Protein 7DNU (pdb70)

Radius of gyration: 20.1 Å; Cα contacts (8 Å, |Δi|>4): 391; chains: 1; bounding box: 50×56×36 Å

Nearest PDB structures (foldseek):
  7dnu-assembly1_A  TM=1.004E+00  e=5.874E-51  African swine fever virus BA71V
  4ijx-assembly3_B-2  TM=7.868E-01  e=1.746E-06  Homo sapiens
  3u53-assembly4_D  TM=7.803E-01  e=3.757E-06  Homo sapiens
  1kt9-assembly1_A  TM=7.709E-01  e=3.757E-06  Caenorhabditis elegans
  4ijx-assembly3_A  TM=7.025E-01  e=2.345E-06  Homo sapiens

B-factor: mean 48.25, std 22.53, range [18.36, 173.63]

Secondary structure (DSSP, 8-state):
----EEEEEEEEEEEEEETTTTEEEEEEEEESS-HHHHHHHTT-S-TTS-HHHHHHHHHTS-HHHHHHHHTT-HHHHHHHHHTT-S-HHHHHHHHHHHIIIIITTTTTHHHHHHHHH--S---PPEE--EEPPPTT--HHHHHHHHHHHHH---GGGEEE-TT--EEEEEE-SSEEEEEEEEEEEE-S--S-GGGG--TT-HHHHSSEEEEEEEEHHHHHHHHTTSSS--HHHHHHHHHHHHHHHT-

Organism: African swine fever virus (strain Badajoz 1971 Vero-adapted) (NCBI:txid10498)

InterPro domains:
  IPR000086 NUDIX hydrolase domain [PF00293] (107-220)
  IPR000086 NUDIX hydrolase domain [PS51462] (97-239)
  IPR015797 NUDIX hydrolase-like domain superfamily [SSF55811] (108-221)
  IPR020084 NUDIX hydrolase, conserved site [PS00893] (132-153)
  IPR051325 Nudix hydrolase domain-containing protein [PTHR21340] (111-226)

Sequence (247 aa):
DTAMQLKTSIGLITCRMNTQNNQIETILVQKRYSLAFSEFIHCHYSINANQGHLIKMFNNMTINERLLVKTLDFDRMWYHIWIETPVYELYHKKYQKFRKNWLLPDNGKKLISLINQAKGSGTLLWEIPKGKPKEDESDLTCAIREFEEETGITREYYQILPEFKKSMSYFDGKTEYKHIYFLAMLCKSLEEPNMNLSLQYENRIAEISKISWQNMEAVRFISKRQSFNLEPMIGPAFNFIKNYLRY

Foldseek 3Di:
DAAQAEAEKEAEWEWEQDVVVRFIWTKKFWWQWFPLLVCVLLVVDDLPDDLVVNLVSLLAGAPVLLVQVLVVPSVSSVCSQCVPDPPVVSNVVSVVCSCVSACVVPHHPVVNVSSVPRDHYHGTAIGGFIGGDDPPGDSVRRNQVRCCLAQVDHPVFWAWPAVDKDWDWDDPPHYIYIYIYTYIYTDHDDQASQVSDDVVRCSRNSTGDGIDIGGVVRLVVRLVRHPDRCCVPVVVRVVVVVVVVVD

Structure (mmCIF, N/CA/C/O backbone):
data_7DNU
#
_entry.id   7DNU
#
_cell.length_a   48.432
_cell.length_b   48.432
_cell.length_c   220.077
_cell.angle_alpha   90.000
_cell.angle_beta   90.000
_cell.angle_gamma   90.000
#
_symmetry.space_group_name_H-M   'P 41 2 2'
#
loop_
_entity.id
_entity.type
_entity.pdbx_description
1 polymer 'mRNA-decapping protein g5R'
2 non-polymer 'INOSITOL HEXAKISPHOSPHATE'
3 water water
#
loop_
_atom_site.group_PDB
_atom_site.id
_atom_site.type_symbol
_atom_site.label_atom_id
_atom_site.label_alt_id
_atom_site.label_comp_id
_atom_site.label_asym_id
_atom_site.label_entity_id
_atom_site.label_seq_id
_atom_site.pdbx_PDB_ins_code
_atom_site.Cartn_x
_atom_site.Cartn_y
_atom_site.Cartn_z
_atom_site.occupancy
_atom_site.B_iso_or_equiv
_atom_site.auth_seq_id
_atom_site.auth_comp_id
_atom_site.auth_asym_id
_atom_site.auth_atom_id
_atom_site.pdbx_PDB_model_num
ATOM 1 N N . ASP A 1 2 ? 12.518 4.277 77.852 1.00 107.77 2 ASP A N 1
ATOM 2 C CA . ASP A 1 2 ? 12.000 5.477 77.202 1.00 108.71 2 ASP A CA 1
ATOM 3 C C . ASP A 1 2 ? 13.048 6.206 76.374 1.00 107.58 2 ASP A C 1
ATOM 4 O O . ASP A 1 2 ? 14.142 5.697 76.107 1.00 104.65 2 ASP A O 1
ATOM 9 N N . THR A 1 3 ? 12.676 7.423 75.984 1.00 109.94 3 THR A N 1
ATOM 10 C CA . THR A 1 3 ? 13.582 8.383 75.378 1.00 110.66 3 THR A CA 1
ATOM 11 C C . THR A 1 3 ? 14.582 8.889 76.411 1.00 102.50 3 THR A C 1
ATOM 12 O O . THR A 1 3 ? 14.238 9.717 77.263 1.00 112.55 3 THR A O 1
ATOM 16 N N . ALA A 1 4 ? 15.812 8.388 76.374 1.00 78.60 4 ALA A N 1
ATOM 17 C CA . ALA A 1 4 ? 16.866 8.982 77.185 1.00 65.70 4 ALA A CA 1
ATOM 18 C C . ALA A 1 4 ? 17.319 10.273 76.512 1.00 58.53 4 ALA A C 1
ATOM 19 O O . ALA A 1 4 ? 17.735 10.258 75.347 1.00 62.86 4 ALA A O 1
ATOM 21 N N . MET A 1 5 ? 17.203 11.390 77.224 1.00 43.94 5 MET A N 1
ATOM 22 C CA . MET A 1 5 ? 17.625 12.679 76.699 1.00 47.50 5 MET A CA 1
ATOM 23 C C . MET A 1 5 ? 19.031 13.034 77.134 1.00 44.72 5 MET A C 1
ATOM 24 O O . MET A 1 5 ? 19.493 14.146 76.861 1.00 40.88 5 MET A O 1
ATOM 29 N N . GLN A 1 6 ? 19.730 12.105 77.777 1.00 47.83 6 GLN A N 1
ATOM 30 C CA . GLN A 1 6 ? 20.958 12.457 78.466 1.00 45.59 6 GLN A CA 1
ATOM 31 C C . GLN A 1 6 ? 21.628 11.182 78.951 1.00 45.46 6 GLN A C 1
ATOM 32 O O . GLN A 1 6 ? 20.949 10.263 79.416 1.00 48.61 6 GLN A O 1
ATOM 38 N N . LEU A 1 7 ? 22.951 11.129 78.835 1.00 41.68 7 LEU A N 1
ATOM 39 C CA . LEU A 1 7 ? 23.738 10.033 79.381 1.00 43.38 7 LEU A CA 1
ATOM 40 C C . LEU A 1 7 ? 24.788 10.606 80.322 1.00 46.82 7 LEU A C 1
ATOM 41 O O . LEU A 1 7 ? 25.517 11.530 79.951 1.00 47.20 7 LEU A O 1
ATOM 46 N N . LYS A 1 8 ? 24.860 10.069 81.541 1.00 37.90 8 LYS A N 1
ATOM 47 C CA . LYS A 1 8 ? 25.836 10.511 82.531 1.00 37.65 8 LYS A CA 1
ATOM 48 C C . LYS A 1 8 ? 26.689 9.314 82.960 1.00 37.86 8 LYS A C 1
ATOM 49 O O . LYS A 1 8 ? 26.158 8.319 83.465 1.00 35.36 8 LYS A O 1
ATOM 55 N N . THR A 1 9 ? 28.007 9.408 82.753 1.00 35.32 9 THR A N 1
ATOM 56 C CA . THR A 1 9 ? 28.934 8.308 83.013 1.00 40.98 9 THR A CA 1
ATOM 57 C C . THR A 1 9 ? 29.880 8.654 84.157 1.00 41.96 9 THR A C 1
ATOM 58 O O . THR A 1 9 ? 30.585 9.667 84.101 1.00 43.16 9 THR A O 1
ATOM 62 N N . SER A 1 10 ? 29.930 7.784 85.167 1.00 37.65 10 SER A N 1
ATOM 63 C CA . SER A 1 10 ? 30.875 7.895 86.272 1.00 30.61 10 SER A CA 1
ATOM 64 C C . SER A 1 10 ? 31.752 6.654 86.326 1.00 29.98 10 SER A C 1
ATOM 65 O O . SER A 1 10 ? 31.275 5.534 86.110 1.00 29.93 10 SER A O 1
ATOM 68 N N . ILE A 1 11 ? 33.027 6.845 86.662 1.00 28.21 11 ILE A N 1
ATOM 69 C CA . ILE A 1 11 ? 33.970 5.738 86.789 1.00 30.32 11 ILE A CA 1
ATOM 70 C C . ILE A 1 11 ? 34.508 5.711 88.218 1.00 32.07 11 ILE A C 1
ATOM 71 O O . ILE A 1 11 ? 34.854 6.761 88.782 1.00 32.91 11 ILE A O 1
ATOM 76 N N . GLY A 1 12 ? 34.532 4.523 88.830 1.00 28.90 12 GLY A N 1
ATOM 77 C CA . GLY A 1 12 ? 34.935 4.372 90.208 1.00 26.70 12 GLY A CA 1
ATOM 78 C C . GLY A 1 12 ? 35.908 3.216 90.428 1.00 32.49 12 GLY A C 1
ATOM 79 O O . GLY A 1 12 ? 36.237 2.475 89.502 1.00 30.81 12 GLY A O 1
ATOM 80 N N . LEU A 1 13 ? 36.341 3.087 91.684 1.00 29.28 13 LEU A N 1
ATOM 81 C CA . LEU A 1 13 ? 37.311 2.063 92.056 1.00 32.85 13 LEU A CA 1
ATOM 82 C C . LEU A 1 13 ? 36.815 1.315 93.288 1.00 29.26 13 LEU A C 1
ATOM 83 O O . LEU A 1 13 ? 36.495 1.926 94.313 1.00 30.57 13 LEU A O 1
ATOM 88 N N . ILE A 1 14 ? 36.717 -0.002 93.177 1.00 27.12 14 ILE A N 1
ATOM 89 C CA . ILE A 1 14 ? 36.417 -0.859 94.314 1.00 29.71 14 ILE A CA 1
ATOM 90 C C . ILE A 1 14 ? 37.754 -1.344 94.853 1.00 33.96 14 ILE A C 1
ATOM 91 O O . ILE A 1 14 ? 38.424 -2.160 94.216 1.00 34.81 14 ILE A O 1
ATOM 96 N N . THR A 1 15 ? 38.165 -0.826 96.011 1.00 32.82 15 THR A N 1
ATOM 97 C CA . THR A 1 15 ? 39.433 -1.201 96.629 1.00 31.32 15 THR A CA 1
ATOM 98 C C . THR A 1 15 ? 39.181 -2.152 97.783 1.00 31.50 15 THR A C 1
ATOM 99 O O . THR A 1 15 ? 38.383 -1.854 98.675 1.00 33.76 15 THR A O 1
ATOM 103 N N . CYS A 1 16 ? 39.855 -3.290 97.754 1.00 23.40 16 CYS A N 1
ATOM 104 C CA . CYS A 1 16 ? 39.559 -4.391 98.643 1.00 25.94 16 CYS A CA 1
ATOM 105 C C . CYS A 1 16 ? 40.800 -4.732 99.437 1.00 38.51 16 CYS A C 1
ATOM 106 O O . CYS A 1 16 ? 41.924 -4.466 99.004 1.00 44.31 16 CYS A O 1
ATOM 109 N N . ARG A 1 17 ? 40.563 -5.388 100.550 1.00 37.97 17 ARG A N 1
ATOM 110 C CA . ARG A 1 17 ? 41.664 -5.835 101.409 1.00 41.39 17 ARG A CA 1
ATOM 111 C C . ARG A 1 17 ? 41.278 -7.151 102.058 1.00 45.32 17 ARG A C 1
ATOM 112 O O . ARG A 1 17 ? 40.117 -7.480 102.128 1.00 38.87 17 ARG A O 1
ATOM 120 N N . MET A 1 18 ? 42.300 -7.926 102.324 1.00 44.73 18 MET A N 1
ATOM 121 C CA . MET A 1 18 ? 42.185 -9.073 103.201 1.00 51.07 18 MET A CA 1
ATOM 122 C C . MET A 1 18 ? 42.524 -8.585 104.613 1.00 54.52 18 MET A C 1
ATOM 123 O O . MET A 1 18 ? 43.658 -8.168 104.882 1.00 51.03 18 MET A O 1
ATOM 128 N N . ASN A 1 19 ? 41.526 -8.548 105.493 1.00 52.92 19 ASN A N 1
ATOM 129 C CA . ASN A 1 19 ? 41.775 -8.249 106.900 1.00 57.75 19 ASN A CA 1
ATOM 130 C C . ASN A 1 19 ? 42.415 -9.480 107.533 1.00 60.14 19 ASN A C 1
ATOM 131 O O . ASN A 1 19 ? 41.798 -10.549 107.592 1.00 54.93 19 ASN A O 1
ATOM 136 N N . THR A 1 20 ? 43.659 -9.336 107.995 1.00 66.21 20 THR A N 1
ATOM 137 C CA . THR A 1 20 ? 44.398 -10.497 108.480 1.00 72.22 20 THR A CA 1
ATOM 138 C C . THR A 1 20 ? 43.879 -11.025 109.811 1.00 78.25 20 THR A C 1
ATOM 139 O O . THR A 1 20 ? 44.144 -12.186 110.138 1.00 82.56 20 THR A O 1
ATOM 143 N N . GLN A 1 21 ? 43.140 -10.229 110.584 1.00 83.46 21 GLN A N 1
ATOM 144 C CA . GLN A 1 21 ? 42.732 -10.717 111.895 1.00 90.07 21 GLN A CA 1
ATOM 145 C C . GLN A 1 21 ? 41.556 -11.689 111.793 1.00 93.17 21 GLN A C 1
ATOM 146 O O . GLN A 1 21 ? 41.512 -12.696 112.509 1.00 95.76 21 GLN A O 1
ATOM 152 N N . ASN A 1 22 ? 40.600 -11.424 110.895 1.00 87.04 22 ASN A N 1
ATOM 153 C CA . ASN A 1 22 ? 39.418 -12.278 110.780 1.00 82.81 22 ASN A CA 1
ATOM 154 C C . ASN A 1 22 ? 39.327 -12.999 109.445 1.00 72.62 22 ASN A C 1
ATOM 155 O O . ASN A 1 22 ? 38.317 -13.663 109.192 1.00 68.65 22 ASN A O 1
ATOM 160 N N . ASN A 1 23 ? 40.363 -12.907 108.605 1.00 76.55 23 ASN A N 1
ATOM 161 C CA . ASN A 1 23 ? 40.362 -13.416 107.224 1.00 77.51 23 ASN A CA 1
ATOM 162 C C . ASN A 1 23 ? 39.058 -13.120 106.482 1.00 73.30 23 ASN A C 1
ATOM 163 O O . ASN A 1 23 ? 38.507 -13.976 105.783 1.00 72.72 23 ASN A O 1
ATOM 168 N N . GLN A 1 24 ? 38.571 -11.893 106.618 1.00 62.53 24 GLN A N 1
ATOM 169 C CA . GLN A 1 24 ? 37.392 -11.403 105.923 1.00 59.00 24 GLN A CA 1
ATOM 170 C C . GLN A 1 24 ? 37.823 -10.427 104.835 1.00 51.83 24 GLN A C 1
ATOM 171 O O . GLN A 1 24 ? 38.719 -9.605 105.053 1.00 45.73 24 GLN A O 1
ATOM 177 N N . ILE A 1 25 ? 37.194 -10.518 103.666 1.00 49.96 25 ILE A N 1
ATOM 178 C CA . ILE A 1 25 ? 37.437 -9.550 102.604 1.00 45.97 25 ILE A CA 1
ATOM 179 C C . ILE A 1 25 ? 36.649 -8.283 102.902 1.00 41.87 25 ILE A C 1
ATOM 180 O O . ILE A 1 25 ? 35.474 -8.343 103.277 1.00 39.55 25 ILE A O 1
ATOM 185 N N . GLU A 1 26 ? 37.286 -7.128 102.738 1.00 36.42 26 GLU A N 1
ATOM 186 C CA . GLU A 1 26 ? 36.656 -5.847 103.028 1.00 33.60 26 GLU A CA 1
ATOM 187 C C . GLU A 1 26 ? 36.913 -4.858 101.901 1.00 33.87 26 GLU A C 1
ATOM 188 O O . GLU A 1 26 ? 37.951 -4.916 101.233 1.00 30.98 26 GLU A O 1
ATOM 194 N N . THR A 1 27 ? 35.982 -3.916 101.722 1.00 26.16 27 THR A N 1
ATOM 195 C CA . THR A 1 27 ? 36.102 -2.903 100.686 1.00 30.62 27 THR A CA 1
ATOM 196 C C . THR A 1 27 ? 35.861 -1.514 101.264 1.00 34.02 27 THR A C 1
ATOM 197 O O . THR A 1 27 ? 35.112 -1.333 102.235 1.00 32.76 27 THR A O 1
ATOM 201 N N . ILE A 1 28 ? 36.535 -0.533 100.664 1.00 27.18 28 ILE A N 1
ATOM 202 C CA . ILE A 1 28 ? 36.392 0.858 101.076 1.00 25.86 28 ILE A CA 1
ATOM 203 C C . ILE A 1 28 ? 35.047 1.379 100.588 1.00 28.07 28 ILE A C 1
ATOM 204 O O . ILE A 1 28 ? 34.780 1.409 99.382 1.00 34.61 28 ILE A O 1
ATOM 209 N N . LEU A 1 29 ? 34.201 1.825 101.509 1.00 28.63 29 LEU A N 1
ATOM 210 C CA . LEU A 1 29 ? 33.009 2.563 101.114 1.00 19.45 29 LEU A CA 1
ATOM 211 C C . LEU A 1 29 ? 33.071 3.947 101.734 1.00 24.03 29 LEU A C 1
ATOM 212 O O . LEU A 1 29 ? 33.728 4.157 102.752 1.00 26.69 29 LEU A O 1
ATOM 217 N N . VAL A 1 30 ? 32.356 4.888 101.137 1.00 23.71 30 VAL A N 1
ATOM 218 C CA . VAL A 1 30 ? 32.261 6.236 101.680 1.00 29.28 30 VAL A CA 1
ATOM 219 C C . VAL A 1 30 ? 30.792 6.545 101.921 1.00 34.63 30 VAL A C 1
ATOM 220 O O . VAL A 1 30 ? 29.929 6.150 101.127 1.00 30.43 30 VAL A O 1
ATOM 224 N N . GLN A 1 31 ? 30.506 7.225 103.031 1.00 33.57 31 GLN A N 1
ATOM 225 C CA . GLN A 1 31 ? 29.157 7.682 103.326 1.00 31.58 31 GLN A CA 1
ATOM 226 C C . GLN A 1 31 ? 29.025 9.155 102.970 1.00 22.31 31 GLN A C 1
ATOM 227 O O . GLN A 1 31 ? 29.918 9.961 103.251 1.00 24.89 31 GLN A O 1
ATOM 233 N N . LYS A 1 32 ? 27.923 9.486 102.312 1.00 25.13 32 LYS A N 1
ATOM 234 C CA . LYS A 1 32 ? 27.671 10.851 101.881 1.00 26.93 32 LYS A CA 1
ATOM 235 C C . LYS A 1 32 ? 27.391 11.767 103.081 1.00 32.24 32 LYS A C 1
ATOM 236 O O . LYS A 1 32 ? 26.950 11.337 104.154 1.00 31.33 32 LYS A O 1
ATOM 242 N N . ARG A 1 33 ? 27.655 13.050 102.878 1.00 32.68 33 ARG A N 1
ATOM 243 C CA . ARG A 1 33 ? 27.523 14.059 103.918 1.00 35.93 33 ARG A CA 1
ATOM 244 C C . ARG A 1 33 ? 26.127 14.657 103.992 1.00 29.61 33 ARG A C 1
ATOM 245 O O . ARG A 1 33 ? 25.691 15.055 105.072 1.00 30.92 33 ARG A O 1
ATOM 253 N N . TYR A 1 34 ? 25.425 14.758 102.867 1.00 29.52 34 TYR A N 1
ATOM 254 C CA . TYR A 1 34 ? 24.090 15.335 102.832 1.00 28.72 34 TYR A CA 1
ATOM 255 C C . TYR A 1 34 ? 23.231 14.479 101.913 1.00 34.75 34 TYR A C 1
ATOM 256 O O . TYR A 1 34 ? 23.741 13.653 101.151 1.00 33.53 34 TYR A O 1
ATOM 265 N N . SER A 1 35 ? 21.916 14.688 101.986 1.00 31.44 35 SER A N 1
ATOM 266 C CA . SER A 1 35 ? 20.978 13.854 101.257 1.00 29.11 35 SER A CA 1
ATOM 267 C C . SER A 1 35 ? 20.765 14.372 99.838 1.00 32.06 35 SER A C 1
ATOM 268 O O . SER A 1 35 ? 20.978 15.551 99.531 1.00 33.08 35 SER A O 1
ATOM 271 N N . LEU A 1 36 ? 20.364 13.450 98.959 1.00 39.94 36 LEU A N 1
ATOM 272 C CA . LEU A 1 36 ? 19.937 13.833 97.613 1.00 36.63 36 LEU A CA 1
ATOM 273 C C . LEU A 1 36 ? 18.804 14.849 97.671 1.00 32.94 36 LEU A C 1
ATOM 274 O O . LEU A 1 36 ? 18.806 15.836 96.927 1.00 29.38 36 LEU A O 1
ATOM 279 N N . ALA A 1 37 ? 17.835 14.633 98.571 1.00 33.19 37 ALA A N 1
ATOM 280 C CA . ALA A 1 37 ? 16.695 15.538 98.692 1.00 36.55 37 ALA A CA 1
ATOM 281 C C . ALA A 1 37 ? 17.141 16.966 98.990 1.00 36.06 37 ALA A C 1
ATOM 282 O O . ALA A 1 37 ? 16.678 17.919 98.349 1.00 41.09 37 ALA A O 1
ATOM 284 N N . PHE A 1 38 ? 18.035 17.136 99.966 1.00 28.44 38 PHE A N 1
ATOM 285 C CA . PHE A 1 38 ? 18.531 18.474 100.274 1.00 27.10 38 PHE A CA 1
ATOM 286 C C . PHE A 1 38 ? 19.201 19.100 99.062 1.00 31.22 38 PHE A C 1
ATOM 287 O O . PHE A 1 38 ? 18.940 20.258 98.731 1.00 27.15 38 PHE A O 1
ATOM 295 N N . SER A 1 39 ? 20.099 18.354 98.409 1.00 25.92 39 SER A N 1
ATOM 296 C CA . SER A 1 39 ? 20.770 18.886 97.232 1.00 32.85 39 SER A CA 1
ATOM 297 C C . SER A 1 39 ? 19.751 19.309 96.197 1.00 35.24 39 SER A C 1
ATOM 298 O O . SER A 1 39 ? 19.820 20.423 95.663 1.00 35.92 39 SER A O 1
ATOM 301 N N . GLU A 1 40 ? 18.763 18.449 95.940 1.00 30.73 40 GLU A N 1
ATOM 302 C CA . GLU A 1 40 ? 17.767 18.759 94.919 1.00 31.26 40 GLU A CA 1
ATOM 303 C C . GLU A 1 40 ? 16.971 19.997 95.289 1.00 38.44 40 GLU A C 1
ATOM 304 O O . GLU A 1 40 ? 16.632 20.816 94.421 1.00 34.84 40 GLU A O 1
ATOM 310 N N . PHE A 1 41 ? 16.683 20.171 96.578 1.00 29.37 41 PHE A N 1
ATOM 311 C CA . PHE A 1 41 ? 15.918 21.341 96.964 1.00 29.39 41 PHE A CA 1
ATOM 312 C C . PHE A 1 41 ? 16.737 22.620 96.796 1.00 29.54 41 PHE A C 1
ATOM 313 O O . PHE A 1 41 ? 16.219 23.640 96.329 1.00 34.69 41 PHE A O 1
ATOM 321 N N . ILE A 1 42 ? 18.012 22.584 97.176 1.00 22.79 42 ILE A N 1
ATOM 322 C CA . ILE A 1 42 ? 18.843 23.782 97.155 1.00 33.90 42 ILE A CA 1
ATOM 323 C C . ILE A 1 42 ? 19.164 24.208 95.728 1.00 35.61 42 ILE A C 1
ATOM 324 O O . ILE A 1 42 ? 19.311 25.405 95.443 1.00 35.66 42 ILE A O 1
ATOM 329 N N . HIS A 1 43 ? 19.313 23.252 94.819 1.00 35.11 43 HIS A N 1
ATOM 330 C CA . HIS A 1 43 ? 19.562 23.567 93.424 1.00 31.64 43 HIS A CA 1
ATOM 331 C C . HIS A 1 43 ? 18.277 23.669 92.610 1.00 32.52 43 HIS A C 1
ATOM 332 O O . HIS A 1 43 ? 18.343 23.772 91.383 1.00 35.07 43 HIS A O 1
ATOM 339 N N . CYS A 1 44 ? 17.120 23.654 93.276 1.00 32.95 44 CYS A N 1
ATOM 340 C CA . CYS A 1 44 ? 15.796 23.843 92.659 1.00 35.12 44 CYS A CA 1
ATOM 341 C C . CYS A 1 44 ? 15.487 22.806 91.573 1.00 42.20 44 CYS A C 1
ATOM 342 O O . CYS A 1 44 ? 14.974 23.128 90.497 1.00 35.34 44 CYS A O 1
ATOM 345 N N . HIS A 1 45 ? 15.760 21.539 91.865 1.00 36.76 45 HIS A N 1
ATOM 346 C CA . HIS A 1 45 ? 15.377 20.467 90.941 1.00 40.15 45 HIS A CA 1
ATOM 347 C C . HIS A 1 45 ? 14.020 19.885 91.337 1.00 36.92 45 HIS A C 1
ATOM 348 O O . HIS A 1 45 ? 13.869 18.729 91.716 1.00 37.37 45 HIS A O 1
ATOM 355 N N . TYR A 1 46 ? 13.025 20.757 91.277 1.00 37.47 46 TYR A N 1
ATOM 356 C CA . TYR A 1 46 ? 11.636 20.422 91.549 1.00 37.32 46 TYR A CA 1
ATOM 357 C C . TYR A 1 46 ? 10.796 21.474 90.841 1.00 38.86 46 TYR A C 1
ATOM 358 O O . TYR A 1 46 ? 11.323 22.446 90.291 1.00 37.69 46 TYR A O 1
ATOM 367 N N . SER A 1 47 ? 9.486 21.276 90.857 1.00 38.13 47 SER A N 1
ATOM 368 C CA . SER A 1 47 ? 8.544 22.232 90.296 1.00 42.26 47 SER A CA 1
ATOM 369 C C . SER A 1 47 ? 7.771 22.881 91.426 1.00 40.53 47 SER A C 1
ATOM 370 O O . SER A 1 47 ? 7.120 22.186 92.217 1.00 46.21 47 SER A O 1
ATOM 373 N N . ILE A 1 48 ? 7.839 24.209 91.496 1.00 47.29 48 ILE A N 1
ATOM 374 C CA . ILE A 1 48 ? 7.046 24.932 92.481 1.00 48.80 48 ILE A CA 1
ATOM 375 C C . ILE A 1 48 ? 5.547 24.717 92.241 1.00 53.82 48 ILE A C 1
ATOM 376 O O . ILE A 1 48 ? 4.737 24.819 93.175 1.00 49.74 48 ILE A O 1
ATOM 381 N N . ASN A 1 49 ? 5.153 24.394 90.999 1.00 45.94 49 ASN A N 1
ATOM 382 C CA . ASN A 1 49 ? 3.751 24.140 90.675 1.00 48.46 49 ASN A CA 1
ATOM 383 C C . ASN A 1 49 ? 3.264 22.758 91.083 1.00 52.45 49 ASN A C 1
ATOM 384 O O . ASN A 1 49 ? 2.065 22.487 90.952 1.00 54.57 49 ASN A O 1
ATOM 389 N N . ALA A 1 50 ? 4.145 21.867 91.528 1.00 48.75 50 ALA A N 1
ATOM 390 C CA . ALA A 1 50 ? 3.688 20.524 91.847 1.00 51.11 50 ALA A CA 1
ATOM 391 C C . ALA A 1 50 ? 2.777 20.561 93.073 1.00 58.53 50 ALA A C 1
ATOM 392 O O . ALA A 1 50 ? 2.774 21.523 93.853 1.00 49.93 50 ALA A O 1
ATOM 394 N N . ASN A 1 51 ? 1.978 19.508 93.226 1.00 69.02 51 ASN A N 1
ATOM 395 C CA . ASN A 1 51 ? 1.037 19.453 94.339 1.00 76.11 51 ASN A CA 1
ATOM 396 C C . ASN A 1 51 ? 1.769 19.311 95.671 1.00 75.38 51 ASN A C 1
ATOM 397 O O . ASN A 1 51 ? 2.909 18.831 95.734 1.00 67.25 51 ASN A O 1
ATOM 402 N N . GLN A 1 52 ? 1.092 19.754 96.739 1.00 84.85 52 GLN A N 1
ATOM 403 C CA . GLN A 1 52 ? 1.656 19.750 98.091 1.00 84.16 52 GLN A CA 1
ATOM 404 C C . GLN A 1 52 ? 2.313 18.415 98.419 1.00 78.86 52 GLN A C 1
ATOM 405 O O . GLN A 1 52 ? 3.489 18.356 98.798 1.00 78.31 52 GLN A O 1
ATOM 411 N N . GLY A 1 53 ? 1.548 17.329 98.283 1.00 64.92 53 GLY A N 1
ATOM 412 C CA . GLY A 1 53 ? 2.044 16.022 98.660 1.00 65.37 53 GLY A CA 1
ATOM 413 C C . GLY A 1 53 ? 3.317 15.644 97.941 1.00 67.73 53 GLY A C 1
ATOM 414 O O . GLY A 1 53 ? 4.150 14.908 98.483 1.00 74.43 53 GLY A O 1
ATOM 415 N N . HIS A 1 54 ? 3.499 16.155 96.725 1.00 61.73 54 HIS A N 1
ATOM 416 C CA . HIS A 1 54 ? 4.718 15.875 95.982 1.00 60.41 54 HIS A CA 1
ATOM 417 C C . HIS A 1 54 ? 5.904 16.622 96.573 1.00 56.16 54 HIS A C 1
ATOM 418 O O . HIS A 1 54 ? 6.991 16.054 96.745 1.00 52.73 54 HIS A O 1
ATOM 425 N N . LEU A 1 55 ? 5.720 17.904 96.884 1.00 46.83 55 LEU A N 1
ATOM 426 C CA . LEU A 1 55 ? 6.816 18.655 97.472 1.00 45.05 55 LEU A CA 1
ATOM 427 C C . LEU A 1 55 ? 7.130 18.198 98.885 1.00 51.25 55 LEU A C 1
ATOM 428 O O . LEU A 1 55 ? 8.265 18.372 99.341 1.00 54.51 55 LEU A O 1
ATOM 433 N N . ILE A 1 56 ? 6.154 17.615 99.584 1.00 52.13 56 ILE A N 1
ATOM 434 C CA . ILE A 1 56 ? 6.399 17.134 100.937 1.00 44.24 56 ILE A CA 1
ATOM 435 C C . ILE A 1 56 ? 7.301 15.913 100.910 1.00 44.47 56 ILE A C 1
ATOM 436 O O . ILE A 1 56 ? 8.141 15.730 101.801 1.00 43.90 56 ILE A O 1
ATOM 441 N N . LYS A 1 57 ? 7.153 15.056 99.890 1.00 42.83 57 LYS A N 1
ATOM 442 C CA . LYS A 1 57 ? 8.008 13.877 99.814 1.00 45.09 57 LYS A CA 1
ATOM 443 C C . LYS A 1 57 ? 9.476 14.274 99.739 1.00 43.27 57 LYS A C 1
ATOM 444 O O . LYS A 1 57 ? 10.344 13.596 100.302 1.00 42.90 57 LYS A O 1
ATOM 450 N N . MET A 1 58 ? 9.760 15.392 99.072 1.00 37.52 58 MET A N 1
ATOM 451 C CA . MET A 1 58 ? 11.115 15.925 99.015 1.00 39.71 58 MET A CA 1
ATOM 452 C C . MET A 1 58 ? 11.611 16.280 100.405 1.00 44.21 58 MET A C 1
ATOM 453 O O . MET A 1 58 ? 12.727 15.912 100.793 1.00 40.15 58 MET A O 1
ATOM 458 N N . PHE A 1 59 ? 10.788 16.991 101.178 1.00 35.51 59 PHE A N 1
ATOM 459 C CA . PHE A 1 59 ? 11.199 17.342 102.530 1.00 32.93 59 PHE A CA 1
ATOM 460 C C . PHE A 1 59 ? 11.258 16.116 103.427 1.00 34.29 59 PHE A C 1
ATOM 461 O O . PHE A 1 59 ? 12.121 16.047 104.311 1.00 37.90 59 PHE A O 1
ATOM 469 N N . ASN A 1 60 ? 10.401 15.113 103.190 1.00 34.57 60 ASN A N 1
ATOM 470 C CA . ASN A 1 60 ? 10.435 13.925 104.044 1.00 36.69 60 ASN A CA 1
ATOM 471 C C . ASN A 1 60 ? 11.776 13.218 103.969 1.00 41.80 60 ASN A C 1
ATOM 472 O O . ASN A 1 60 ? 12.201 12.589 104.943 1.00 39.70 60 ASN A O 1
ATOM 477 N N . ASN A 1 61 ? 12.434 13.284 102.821 1.00 36.10 61 ASN A N 1
ATOM 478 C CA . ASN A 1 61 ? 13.660 12.542 102.587 1.00 38.23 61 ASN A CA 1
ATOM 479 C C . ASN A 1 61 ? 14.905 13.345 102.912 1.00 37.58 61 ASN A C 1
ATOM 480 O O . ASN A 1 61 ? 16.019 12.846 102.707 1.00 42.65 61 ASN A O 1
ATOM 485 N N . MET A 1 62 ? 14.747 14.566 103.416 1.00 26.86 62 MET A N 1
ATOM 486 C CA . MET A 1 62 ? 15.885 15.229 104.027 1.00 26.29 62 MET A CA 1
ATOM 487 C C . MET A 1 62 ? 16.109 14.671 105.432 1.00 27.10 62 MET A C 1
ATOM 488 O O . MET A 1 62 ? 15.245 13.996 105.996 1.00 27.00 62 MET A O 1
ATOM 493 N N . THR A 1 63 ? 17.295 14.927 105.984 1.00 27.78 63 THR A N 1
ATOM 494 C CA . THR A 1 63 ? 17.517 14.596 107.382 1.00 27.12 63 THR A CA 1
ATOM 495 C C . THR A 1 63 ? 16.873 15.666 108.252 1.00 29.01 63 THR A C 1
ATOM 496 O O . THR A 1 63 ? 16.489 16.730 107.771 1.00 34.08 63 THR A O 1
ATOM 500 N N . ILE A 1 64 ? 16.768 15.387 109.555 1.00 25.98 64 ILE A N 1
ATOM 501 C CA . ILE A 1 64 ? 16.209 16.384 110.456 1.00 28.38 64 ILE A CA 1
ATOM 502 C C . ILE A 1 64 ? 17.074 17.632 110.458 1.00 29.24 64 ILE A C 1
ATOM 503 O O . ILE A 1 64 ? 16.562 18.756 110.412 1.00 33.95 64 ILE A O 1
ATOM 508 N N . ASN A 1 65 ? 18.400 17.460 110.500 1.00 26.63 65 ASN A N 1
ATOM 509 C CA . ASN A 1 65 ? 19.280 18.628 110.552 1.00 24.13 65 ASN A CA 1
ATOM 510 C C . ASN A 1 65 ? 19.139 19.472 109.304 1.00 26.06 65 ASN A C 1
ATOM 511 O O . ASN A 1 65 ? 19.155 20.709 109.374 1.00 35.69 65 ASN A O 1
ATOM 516 N N . GLU A 1 66 ? 18.973 18.832 108.147 1.00 27.61 66 GLU A N 1
ATOM 517 C CA . GLU A 1 66 ? 18.758 19.616 106.939 1.00 26.89 66 GLU A CA 1
ATOM 518 C C . GLU A 1 66 ? 17.449 20.390 107.014 1.00 28.37 66 GLU A C 1
ATOM 519 O O . GLU A 1 66 ? 17.412 21.581 106.685 1.00 36.17 66 GLU A O 1
ATOM 525 N N . ARG A 1 67 ? 16.369 19.747 107.469 1.00 29.45 67 ARG A N 1
ATOM 526 C CA . ARG A 1 67 ? 15.103 20.470 107.599 1.00 32.88 67 ARG A CA 1
ATOM 527 C C . ARG A 1 67 ? 15.240 21.650 108.541 1.00 30.70 67 ARG A C 1
ATOM 528 O O . ARG A 1 67 ? 14.683 22.726 108.281 1.00 28.79 67 ARG A O 1
ATOM 536 N N . LEU A 1 68 ? 15.983 21.473 109.643 1.00 31.61 68 LEU A N 1
ATOM 537 C CA . LEU A 1 68 ? 16.176 22.579 110.582 1.00 25.32 68 LEU A CA 1
ATOM 538 C C . LEU A 1 68 ? 16.979 23.699 109.947 1.00 31.16 68 LEU A C 1
ATOM 539 O O . LEU A 1 68 ? 16.809 24.867 110.308 1.00 38.02 68 LEU A O 1
ATOM 544 N N . LEU A 1 69 ? 17.849 23.367 108.995 1.00 36.58 69 LEU A N 1
ATOM 545 C CA . LEU A 1 69 ? 18.551 24.407 108.253 1.00 35.23 69 LEU A CA 1
ATOM 546 C C . LEU A 1 69 ? 17.600 25.166 107.329 1.00 35.98 69 LEU A C 1
ATOM 547 O O . LEU A 1 69 ? 17.637 26.406 107.268 1.00 32.59 69 LEU A O 1
ATOM 552 N N . VAL A 1 70 ? 16.735 24.445 106.602 1.00 39.00 70 VAL A N 1
ATOM 553 C CA . VAL A 1 70 ? 15.753 25.119 105.743 1.00 33.77 70 VAL A CA 1
ATOM 554 C C . VAL A 1 70 ? 14.820 25.986 106.590 1.00 38.65 70 VAL A C 1
ATOM 555 O O . VAL A 1 70 ? 14.462 27.102 106.200 1.00 38.25 70 VAL A O 1
ATOM 559 N N . LYS A 1 71 ? 14.458 25.511 107.789 1.00 37.64 71 LYS A N 1
ATOM 560 C CA . LYS A 1 71 ? 13.545 26.266 108.639 1.00 37.82 71 LYS A CA 1
ATOM 561 C C . LYS A 1 71 ? 14.085 27.649 108.989 1.00 37.91 71 LYS A C 1
ATOM 562 O O . LYS A 1 71 ? 13.305 28.551 109.286 1.00 40.72 71 LYS A O 1
ATOM 568 N N . THR A 1 72 ? 15.406 27.845 108.964 1.00 38.95 72 THR A N 1
ATOM 569 C CA . THR A 1 72 ? 15.961 29.173 109.234 1.00 31.25 72 THR A CA 1
ATOM 570 C C . THR A 1 72 ? 15.660 30.190 108.139 1.00 43.07 72 THR A C 1
ATOM 571 O O . THR A 1 72 ? 15.830 31.392 108.380 1.00 41.19 72 THR A O 1
ATOM 575 N N . LEU A 1 73 ? 15.281 29.744 106.936 1.00 36.26 73 LEU A N 1
ATOM 576 C CA . LEU A 1 73 ? 15.037 30.607 105.782 1.00 47.40 73 LEU A CA 1
ATOM 577 C C . LEU A 1 73 ? 16.297 31.308 105.305 1.00 44.97 73 LEU A C 1
ATOM 578 O O . LEU A 1 73 ? 16.219 32.185 104.451 1.00 45.08 73 LEU A O 1
ATOM 583 N N . ASP A 1 74 ? 17.458 30.951 105.852 1.00 46.63 74 ASP A N 1
ATOM 584 C CA . ASP A 1 74 ? 18.730 31.572 105.487 1.00 45.09 74 ASP A CA 1
ATOM 585 C C . ASP A 1 74 ? 19.385 30.728 104.398 1.00 40.60 74 ASP A C 1
ATOM 586 O O . ASP A 1 74 ? 20.122 29.779 104.682 1.00 34.02 74 ASP A O 1
ATOM 591 N N . PHE A 1 75 ? 19.133 31.097 103.134 1.00 35.24 75 PHE A N 1
ATOM 592 C CA . PHE A 1 75 ? 19.663 30.327 102.001 1.00 33.93 75 PHE A CA 1
ATOM 593 C C . PHE A 1 75 ? 21.169 30.134 102.101 1.00 39.18 75 PHE A C 1
ATOM 594 O O . PHE A 1 75 ? 21.702 29.097 101.683 1.00 44.13 75 PHE A O 1
ATOM 602 N N . ASP A 1 76 ? 21.877 31.123 102.647 1.00 35.44 76 ASP A N 1
ATOM 603 C CA . ASP A 1 76 ? 23.328 31.012 102.693 1.00 37.91 76 ASP A CA 1
ATOM 604 C C . ASP A 1 76 ?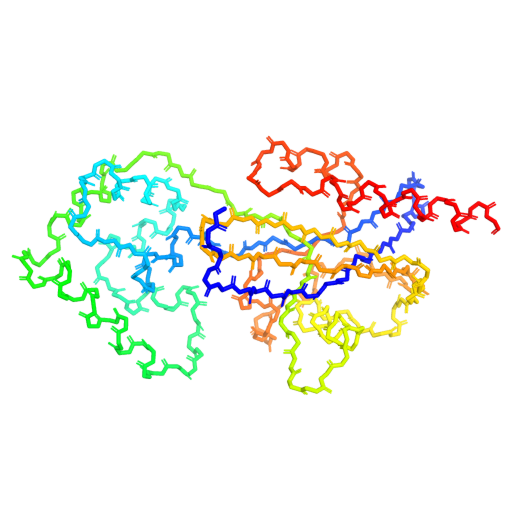 23.790 30.003 103.729 1.00 37.50 76 ASP A C 1
ATOM 605 O O . ASP A 1 76 ? 24.837 29.371 103.552 1.00 42.73 76 ASP A O 1
ATOM 610 N N . ARG A 1 77 ? 23.016 29.808 104.794 1.00 34.28 77 ARG A N 1
ATOM 611 C CA . ARG A 1 77 ? 23.340 28.725 105.717 1.00 43.43 77 ARG A CA 1
ATOM 612 C C . ARG A 1 77 ? 23.037 27.379 105.079 1.00 38.80 77 ARG A C 1
ATOM 613 O O . ARG A 1 77 ? 23.779 26.410 105.281 1.00 40.97 77 ARG A O 1
ATOM 621 N N . MET A 1 78 ? 21.937 27.301 104.322 1.00 26.54 78 MET A N 1
ATOM 622 C CA . MET A 1 78 ? 21.663 26.115 103.523 1.00 34.66 78 MET A CA 1
ATOM 623 C C . MET A 1 78 ? 22.784 25.867 102.524 1.00 39.38 78 MET A C 1
ATOM 624 O O . MET A 1 78 ? 23.302 24.750 102.420 1.00 36.28 78 MET A O 1
ATOM 629 N N . TRP A 1 79 ? 23.170 26.908 101.778 1.00 34.39 79 TRP A N 1
ATOM 630 C CA . TRP A 1 79 ? 24.165 26.757 100.718 1.00 32.10 79 TRP A CA 1
ATOM 631 C C . TRP A 1 79 ? 25.497 26.276 101.280 1.00 33.84 79 TRP A C 1
ATOM 632 O O . TRP A 1 79 ? 26.145 25.383 100.716 1.00 32.72 79 TRP A O 1
ATOM 643 N N . TYR A 1 80 ? 25.920 26.865 102.398 1.00 32.55 80 TYR A N 1
ATOM 644 C CA . TYR A 1 80 ? 27.169 26.470 103.034 1.00 30.79 80 TYR A CA 1
ATOM 645 C C . TYR A 1 80 ? 27.170 24.989 103.362 1.00 31.70 80 TYR A C 1
ATOM 646 O O . TYR A 1 80 ? 28.214 24.334 103.301 1.00 30.46 80 TYR A O 1
ATOM 655 N N . HIS A 1 81 ? 26.002 24.444 103.711 1.00 36.00 81 HIS A N 1
ATOM 656 C CA . HIS A 1 81 ? 25.930 23.045 104.116 1.00 31.97 81 HIS A CA 1
ATOM 657 C C . HIS A 1 81 ? 26.434 22.130 103.015 1.00 30.41 81 HIS A C 1
ATOM 658 O O . HIS A 1 81 ? 27.113 21.131 103.283 1.00 35.93 81 HIS A O 1
ATOM 665 N N . ILE A 1 82 ? 26.121 22.461 101.770 1.00 28.81 82 ILE A N 1
ATOM 666 C CA . ILE A 1 82 ? 26.593 21.687 100.628 1.00 29.09 82 ILE A CA 1
ATOM 667 C C . ILE A 1 82 ? 27.969 22.147 100.174 1.00 31.43 82 ILE A C 1
ATOM 668 O O . ILE A 1 82 ? 28.901 21.346 100.091 1.00 38.58 82 ILE A O 1
ATOM 673 N N . TRP A 1 83 ? 28.088 23.429 99.856 1.00 36.38 83 TRP A N 1
ATOM 674 C CA . TRP A 1 83 ? 29.279 24.018 99.189 1.00 34.91 83 TRP A CA 1
ATOM 675 C C . TRP A 1 83 ? 30.444 24.411 100.098 1.00 36.20 83 TRP A C 1
ATOM 676 O O . TRP A 1 83 ? 31.509 24.509 99.583 1.00 32.40 83 TRP A O 1
ATOM 687 N N . ILE A 1 84 ? 30.220 24.672 101.376 1.00 34.34 84 ILE A N 1
ATOM 688 C CA . ILE A 1 84 ? 31.307 24.999 102.346 1.00 33.56 84 ILE A CA 1
ATOM 689 C C . ILE A 1 84 ? 32.211 26.118 101.835 1.00 43.33 84 ILE A C 1
ATOM 690 O O . ILE A 1 84 ? 33.398 25.877 101.665 1.00 58.58 84 ILE A O 1
ATOM 695 N N . GLU A 1 85 ? 31.687 27.264 101.457 1.00 34.86 85 GLU A N 1
ATOM 696 C CA . GLU A 1 85 ? 32.547 28.361 100.920 1.00 60.13 85 GLU A CA 1
ATOM 697 C C . GLU A 1 85 ? 33.427 27.979 99.713 1.00 64.71 85 GLU A C 1
ATOM 698 O O . GLU A 1 85 ? 34.480 28.566 99.577 1.00 65.52 85 GLU A O 1
ATOM 704 N N . THR A 1 86 ? 32.908 27.143 98.822 1.00 53.06 86 THR A N 1
ATOM 705 C CA . THR A 1 86 ? 33.566 26.858 97.532 1.00 44.67 86 THR A CA 1
ATOM 706 C C . THR A 1 86 ? 33.137 28.019 96.640 1.00 39.78 86 THR A C 1
ATOM 707 O O . THR A 1 86 ? 31.992 28.333 96.651 1.00 40.77 86 THR A O 1
ATOM 711 N N . PRO A 1 87 ? 34.021 28.689 95.896 1.00 44.68 87 PRO A N 1
ATOM 712 C CA . PRO A 1 87 ? 33.616 29.806 95.069 1.00 47.82 87 PRO A CA 1
ATOM 713 C C . PRO A 1 87 ? 32.807 29.474 93.811 1.00 41.13 87 PRO A C 1
ATOM 714 O O . PRO A 1 87 ? 33.366 29.253 92.828 1.00 47.04 87 PRO A O 1
ATOM 718 N N . VAL A 1 88 ? 31.491 29.515 93.914 1.00 40.37 88 VAL A N 1
ATOM 719 C CA . VAL A 1 88 ? 30.581 29.227 92.777 1.00 36.45 88 VAL A CA 1
ATOM 720 C C . VAL A 1 88 ? 29.500 30.296 92.815 1.00 39.49 88 VAL A C 1
ATOM 721 O O . VAL A 1 88 ? 28.343 29.952 92.815 1.00 41.76 88 VAL A O 1
ATOM 725 N N . TYR A 1 89 ? 29.892 31.556 92.728 1.00 45.50 89 TYR A N 1
ATOM 726 C CA . TYR A 1 89 ? 28.921 32.621 92.988 1.00 47.30 89 TYR A CA 1
ATOM 727 C C . TYR A 1 89 ? 27.808 32.668 91.936 1.00 40.21 89 TYR A C 1
ATOM 728 O O . TYR A 1 89 ? 26.630 32.831 92.277 1.00 40.15 89 TYR A O 1
ATOM 737 N N . GLU A 1 90 ? 28.150 32.558 90.658 1.00 41.67 90 GLU A N 1
ATOM 738 C CA . GLU A 1 90 ? 27.113 32.643 89.628 1.00 51.50 90 GLU A CA 1
ATOM 739 C C . GLU A 1 90 ? 26.075 31.523 89.772 1.00 44.89 90 GLU A C 1
ATOM 740 O O . GLU A 1 90 ? 24.868 31.785 89.691 1.00 41.72 90 GLU A O 1
ATOM 746 N N . LEU A 1 91 ? 26.508 30.276 90.017 1.00 45.37 91 LEU A N 1
ATOM 747 C CA . LEU A 1 91 ? 25.547 29.223 90.361 1.00 37.96 91 LEU A CA 1
ATOM 748 C C . LEU A 1 91 ? 24.762 29.598 91.611 1.00 41.04 91 LEU A C 1
ATOM 749 O O . LEU A 1 91 ? 23.533 29.444 91.672 1.00 39.37 91 LEU A O 1
ATOM 754 N N . TYR A 1 92 ? 25.468 30.087 92.626 1.00 36.57 92 TYR A N 1
ATOM 755 C CA . TYR A 1 92 ? 24.814 30.475 93.864 1.00 34.95 92 TYR A CA 1
ATOM 756 C C . TYR A 1 92 ? 23.709 31.493 93.599 1.00 42.35 92 TYR A C 1
ATOM 757 O O . TYR A 1 92 ? 22.556 31.299 94.005 1.00 40.68 92 TYR A O 1
ATOM 766 N N . HIS A 1 93 ? 24.041 32.577 92.894 1.00 44.60 93 HIS A N 1
ATOM 767 C CA . HIS A 1 93 ? 23.064 33.635 92.676 1.00 48.60 93 HIS A CA 1
ATOM 768 C C . HIS A 1 93 ? 21.840 33.122 91.916 1.00 48.04 93 HIS A C 1
ATOM 769 O O . HIS A 1 93 ? 20.700 33.445 92.271 1.00 41.17 93 HIS A O 1
ATOM 776 N N . LYS A 1 94 ? 22.053 32.313 90.873 1.00 45.69 94 LYS A N 1
ATOM 777 C CA . LYS A 1 94 ? 20.925 31.730 90.151 1.00 45.98 94 LYS A CA 1
ATOM 778 C C . LYS A 1 94 ? 20.050 30.859 91.063 1.00 43.62 94 LYS A C 1
ATOM 779 O O . LYS A 1 94 ? 18.817 30.962 91.036 1.00 43.54 94 LYS A O 1
ATOM 785 N N . LYS A 1 95 ? 20.654 29.997 91.879 1.00 38.75 95 LYS A N 1
ATOM 786 C CA . LYS A 1 95 ? 19.827 29.153 92.739 1.00 39.83 95 LYS A CA 1
ATOM 787 C C . LYS A 1 95 ? 19.136 29.975 93.819 1.00 39.39 95 LYS A C 1
ATOM 788 O O . LYS A 1 95 ? 17.990 29.689 94.186 1.00 44.07 95 LYS A O 1
ATOM 794 N N . TYR A 1 96 ? 19.811 31.003 94.338 1.00 37.62 96 TYR A N 1
ATOM 795 C CA . TYR A 1 96 ? 19.179 31.869 95.331 1.00 39.68 96 TYR A CA 1
ATOM 796 C C . TYR A 1 96 ? 17.965 32.578 94.743 1.00 45.87 96 TYR A C 1
ATOM 797 O O . TYR A 1 96 ? 16.911 32.665 95.387 1.00 44.51 96 TYR A O 1
ATOM 806 N N . GLN A 1 97 ? 18.099 33.087 93.512 1.00 42.33 97 GLN A N 1
ATOM 807 C CA . GLN A 1 97 ? 16.989 33.762 92.849 1.00 44.40 97 GLN A CA 1
ATOM 808 C C . GLN A 1 97 ? 15.752 32.875 92.788 1.00 39.79 97 GLN A C 1
ATOM 809 O O . GLN A 1 97 ? 14.635 33.338 93.047 1.00 46.13 97 GLN A O 1
ATOM 815 N N . LYS A 1 98 ? 15.926 31.595 92.466 1.00 35.05 98 LYS A N 1
ATOM 816 C CA . LYS A 1 98 ? 14.776 30.692 92.444 1.00 44.12 98 LYS A CA 1
ATOM 817 C C . LYS A 1 98 ? 14.239 30.408 93.843 1.00 41.61 98 LYS A C 1
ATOM 818 O O . LYS A 1 98 ? 13.020 30.296 94.031 1.00 42.27 98 LYS A O 1
ATOM 824 N N . PHE A 1 99 ? 15.120 30.281 94.835 1.00 32.18 99 PHE A N 1
ATOM 825 C CA . PHE A 1 99 ? 14.639 30.105 96.199 1.00 37.74 99 PHE A CA 1
ATOM 826 C C . PHE A 1 99 ? 13.824 31.317 96.634 1.00 46.95 99 PHE A C 1
ATOM 827 O O . PHE A 1 99 ? 12.737 31.179 97.216 1.00 38.90 99 PHE A O 1
ATOM 835 N N . ARG A 1 100 ? 14.335 32.514 96.337 1.00 45.92 100 ARG A N 1
ATOM 836 C CA . ARG A 1 100 ? 13.650 33.747 96.696 1.00 45.30 100 ARG A CA 1
ATOM 837 C C . ARG A 1 100 ? 12.281 33.824 96.034 1.00 49.77 100 ARG A C 1
ATOM 838 O O . ARG A 1 100 ? 11.264 34.055 96.698 1.00 58.55 100 ARG A O 1
ATOM 846 N N . LYS A 1 101 ? 12.233 33.602 94.723 1.00 49.77 101 LYS A N 1
ATOM 847 C CA . LYS A 1 101 ? 10.967 33.706 94.009 1.00 57.13 101 LYS A CA 1
ATOM 848 C C . LYS A 1 101 ? 9.996 32.609 94.434 1.00 49.45 101 LYS A C 1
ATOM 849 O O . LYS A 1 101 ? 8.804 32.874 94.627 1.00 47.40 101 LYS A O 1
ATOM 855 N N . ASN A 1 102 ? 10.478 31.374 94.600 1.00 40.24 102 ASN A N 1
ATOM 856 C CA . ASN A 1 102 ? 9.562 30.294 94.956 1.00 39.36 102 ASN A CA 1
ATOM 857 C C . ASN A 1 102 ? 9.002 30.463 96.365 1.00 46.78 102 ASN A C 1
ATOM 858 O O . ASN A 1 102 ? 7.817 30.200 96.602 1.00 47.45 102 ASN A O 1
ATOM 863 N N . TRP A 1 103 ? 9.825 30.882 97.320 1.00 46.33 103 TRP A N 1
ATOM 864 C CA . TRP A 1 103 ? 9.439 30.735 98.716 1.00 51.22 103 TRP A CA 1
ATOM 865 C C . TRP A 1 103 ? 9.442 32.015 99.539 1.00 55.58 103 TRP A C 1
ATOM 866 O O . TRP A 1 103 ? 8.729 32.067 100.544 1.00 59.96 103 TRP A O 1
ATOM 877 N N . LEU A 1 104 ? 10.220 33.030 99.170 1.00 52.09 104 LEU A N 1
ATOM 878 C CA . LEU A 1 104 ? 10.271 34.248 99.968 1.00 45.78 104 LEU A CA 1
ATOM 879 C C . LEU A 1 104 ? 9.310 35.321 99.449 1.00 53.86 104 LEU A C 1
ATOM 880 O O . LEU A 1 104 ? 8.568 35.921 100.231 1.00 58.02 104 LEU A O 1
ATOM 885 N N . LEU A 1 105 ? 9.303 35.587 98.143 1.00 47.01 105 LEU A N 1
ATOM 886 C CA . LEU A 1 105 ? 8.436 36.653 97.636 1.00 54.14 105 LEU A CA 1
ATOM 887 C C . LEU A 1 105 ? 6.947 36.377 97.813 1.00 59.85 105 LEU A C 1
ATOM 888 O O . LEU A 1 105 ? 6.225 37.314 98.210 1.00 64.96 105 LEU A O 1
ATOM 893 N N . PRO A 1 106 ? 6.415 35.171 97.574 1.00 59.31 106 PRO A N 1
ATOM 894 C CA . PRO A 1 106 ? 4.958 34.982 97.728 1.00 64.73 106 PRO A CA 1
ATOM 895 C C . PRO A 1 106 ? 4.417 35.304 99.119 1.00 72.11 106 PRO A C 1
ATOM 896 O O . PRO A 1 106 ? 3.341 35.905 99.225 1.00 78.68 106 PRO A O 1
ATOM 900 N N . ASP A 1 107 ? 5.117 34.912 100.197 1.00 70.11 107 ASP A N 1
ATOM 901 C CA . ASP A 1 107 ? 4.574 35.120 101.539 1.00 70.12 107 ASP A CA 1
ATOM 902 C C . ASP A 1 107 ? 5.652 35.232 102.616 1.00 70.21 107 ASP A C 1
ATOM 903 O O . ASP A 1 107 ? 5.344 35.040 103.797 1.00 68.31 107 ASP A O 1
ATOM 908 N N . ASN A 1 108 ? 6.891 35.547 102.243 1.00 76.02 108 ASN A N 1
ATOM 909 C CA . ASN A 1 108 ? 8.035 35.566 103.157 1.00 73.65 108 ASN A CA 1
ATOM 910 C C . ASN A 1 108 ? 8.147 34.265 103.945 1.00 71.82 108 ASN A C 1
ATOM 911 O O . ASN A 1 108 ? 8.446 34.248 105.140 1.00 78.30 108 ASN A O 1
ATOM 916 N N . GLY A 1 109 ? 7.903 33.161 103.251 1.00 64.86 109 GLY A N 1
ATOM 917 C CA . GLY A 1 109 ? 8.350 31.866 103.686 1.00 56.92 109 GLY A CA 1
ATOM 918 C C . GLY A 1 109 ? 7.383 31.082 104.525 1.00 56.87 109 GLY A C 1
ATOM 919 O O . GLY A 1 109 ? 7.781 30.062 105.096 1.00 59.70 109 GLY A O 1
ATOM 920 N N . LYS A 1 110 ? 6.124 31.503 104.616 1.00 54.93 110 LYS A N 1
ATOM 921 C CA . LYS A 1 110 ? 5.239 30.821 105.549 1.00 62.40 110 LYS A CA 1
ATOM 922 C C . LYS A 1 110 ? 4.673 29.524 104.984 1.00 64.10 110 LYS A C 1
ATOM 923 O O . LYS A 1 110 ? 4.396 28.590 105.750 1.00 65.69 110 LYS A O 1
ATOM 929 N N . LYS A 1 111 ? 4.504 29.430 103.662 1.00 53.72 111 LYS A N 1
ATOM 930 C CA . LYS A 1 111 ? 4.169 28.131 103.095 1.00 49.59 111 LYS A CA 1
ATOM 931 C C . LYS A 1 111 ? 5.333 27.167 103.235 1.00 50.23 111 LYS A C 1
ATOM 932 O O . LYS A 1 111 ? 5.133 25.985 103.538 1.00 46.18 111 LYS A O 1
ATOM 938 N N . LEU A 1 112 ? 6.555 27.647 102.999 1.00 44.88 112 LEU A N 1
ATOM 939 C CA . LEU A 1 112 ? 7.709 26.768 103.124 1.00 45.32 112 LEU A CA 1
ATOM 940 C C . LEU A 1 112 ? 7.824 26.231 104.544 1.00 47.75 112 LEU A C 1
ATOM 941 O O . LEU A 1 112 ? 8.032 25.030 104.750 1.00 44.52 112 LEU A O 1
ATOM 946 N N . ILE A 1 113 ? 7.652 27.105 105.535 1.00 49.23 113 ILE A N 1
ATOM 947 C CA . ILE A 1 113 ? 7.758 26.683 106.927 1.00 49.38 113 ILE A CA 1
ATOM 948 C C . ILE A 1 113 ? 6.672 25.671 107.270 1.00 46.61 113 ILE A C 1
ATOM 949 O O . ILE A 1 113 ? 6.927 24.676 107.963 1.00 46.09 113 ILE A O 1
ATOM 954 N N . SER A 1 114 ? 5.456 25.885 106.767 1.00 48.87 114 SER A N 1
ATOM 955 C CA . SER A 1 114 ? 4.371 24.955 107.052 1.00 52.75 114 SER A CA 1
ATOM 956 C C . SER A 1 114 ? 4.676 23.573 106.475 1.00 54.02 114 SER A C 1
ATOM 957 O O . SER A 1 114 ? 4.532 22.559 107.163 1.00 52.41 114 SER A O 1
ATOM 960 N N . LEU A 1 115 ? 5.128 23.520 105.217 1.00 45.03 115 LEU A N 1
ATOM 961 C CA . LEU A 1 115 ? 5.568 22.257 104.628 1.00 42.84 115 LEU A CA 1
ATOM 962 C C . LEU A 1 115 ? 6.720 21.650 105.416 1.00 46.54 115 LEU A C 1
ATOM 963 O O . LEU A 1 115 ? 6.709 20.455 105.737 1.00 48.07 115 LEU A O 1
ATOM 968 N N . ILE A 1 116 ? 7.742 22.456 105.709 1.00 41.55 116 ILE A N 1
ATOM 969 C CA . ILE A 1 116 ? 8.874 21.947 106.470 1.00 42.68 116 ILE A CA 1
ATOM 970 C C . ILE A 1 116 ? 8.398 21.401 107.809 1.00 40.81 116 ILE A C 1
ATOM 971 O O . ILE A 1 116 ? 8.861 20.350 108.261 1.00 39.38 116 ILE A O 1
ATOM 976 N N . ASN A 1 117 ? 7.419 22.068 108.430 1.00 41.49 117 ASN A N 1
ATOM 977 C CA . ASN A 1 117 ? 6.958 21.637 109.749 1.00 46.01 117 ASN A CA 1
ATOM 978 C C . ASN A 1 117 ? 6.146 20.344 109.667 1.00 45.59 117 ASN A C 1
ATOM 979 O O . ASN A 1 117 ? 6.250 19.492 110.559 1.00 47.00 117 ASN A O 1
ATOM 984 N N . GLN A 1 118 ? 5.357 20.152 108.594 1.00 49.89 118 GLN A N 1
ATOM 985 C CA . GLN A 1 118 ? 4.528 18.948 108.488 1.00 53.76 118 GLN A CA 1
ATOM 986 C C . GLN A 1 118 ? 5.216 17.763 107.822 1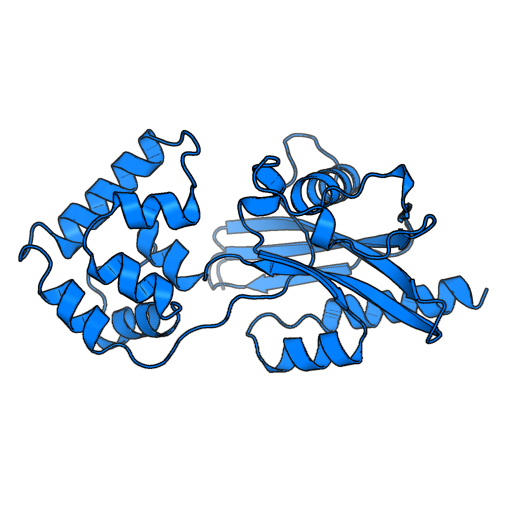.00 50.47 118 GLN A C 1
ATOM 987 O O . GLN A 1 118 ? 4.662 16.660 107.863 1.00 51.89 118 GLN A O 1
ATOM 993 N N . ALA A 1 119 ? 6.371 17.950 107.184 1.00 43.22 119 ALA A N 1
ATOM 994 C CA . ALA A 1 119 ? 7.099 16.796 106.676 1.00 36.29 119 ALA A CA 1
ATOM 995 C C . ALA A 1 119 ? 7.336 15.811 107.813 1.00 39.96 119 ALA A C 1
ATOM 996 O O . ALA A 1 119 ? 7.542 16.199 108.967 1.00 36.18 119 ALA A O 1
ATOM 998 N N . LYS A 1 120 ? 7.279 14.527 107.483 1.00 34.67 120 LYS A N 1
ATOM 999 C CA . LYS A 1 120 ? 7.421 13.470 108.468 1.00 40.30 120 LYS A CA 1
ATOM 1000 C C . LYS A 1 120 ? 8.551 12.539 108.060 1.00 43.41 120 LYS A C 1
ATOM 1001 O O . LYS A 1 120 ? 8.805 12.323 106.864 1.00 38.45 120 LYS A O 1
ATOM 1007 N N . GLY A 1 121 ? 9.212 11.972 109.072 1.00 32.14 121 GLY A N 1
ATOM 1008 C CA . GLY A 1 121 ? 10.317 11.073 108.844 1.00 38.52 121 GLY A CA 1
ATOM 1009 C C . GLY A 1 121 ? 11.579 11.817 108.445 1.00 42.34 121 GLY A C 1
ATOM 1010 O O . GLY A 1 121 ? 11.702 13.041 108.576 1.00 43.15 121 GLY A O 1
ATOM 1011 N N . SER A 1 122 ? 12.533 11.044 107.937 1.00 27.57 122 SER A N 1
ATOM 1012 C CA . SER A 1 122 ? 13.847 11.560 107.581 1.00 37.45 122 SER A CA 1
ATOM 1013 C C . SER A 1 122 ? 14.482 10.579 106.617 1.00 36.34 122 SER A C 1
ATOM 1014 O O . SER A 1 122 ? 14.175 9.387 106.649 1.00 34.65 122 SER A O 1
ATOM 1017 N N . GLY A 1 123 ? 15.357 11.093 105.756 1.00 36.41 123 GLY A N 1
ATOM 1018 C CA . GLY A 1 123 ? 16.034 10.277 104.772 1.00 30.11 123 GLY A CA 1
ATOM 1019 C C . GLY A 1 123 ? 17.271 9.639 105.367 1.00 36.83 123 GLY A C 1
ATOM 1020 O O . GLY A 1 123 ? 17.515 9.678 106.574 1.00 34.50 123 GLY A O 1
ATOM 1021 N N . THR A 1 124 ? 18.064 9.028 104.498 1.00 38.85 124 THR A N 1
ATOM 1022 C CA . THR A 1 124 ? 19.255 8.319 104.944 1.00 43.56 124 THR A CA 1
ATOM 1023 C C . THR A 1 124 ? 20.438 8.746 104.093 1.00 44.40 124 THR A C 1
ATOM 1024 O O . THR A 1 124 ? 20.302 8.929 102.878 1.00 48.34 124 THR A O 1
ATOM 1028 N N . LEU A 1 125 ? 21.596 8.908 104.733 1.00 31.72 125 LEU A N 1
ATOM 1029 C CA . LEU A 1 125 ? 22.812 9.267 104.010 1.00 29.96 125 LEU A CA 1
ATOM 1030 C C . LEU A 1 125 ? 23.410 8.009 103.387 1.00 35.81 125 LEU A C 1
ATOM 1031 O O . LEU A 1 125 ? 23.716 7.049 104.098 1.00 31.26 125 LEU A O 1
ATOM 1036 N N . LEU A 1 126 ? 23.579 8.017 102.061 1.00 28.35 126 LEU A N 1
ATOM 1037 C CA . LEU A 1 126 ? 23.956 6.810 101.335 1.00 31.59 126 LEU A CA 1
ATOM 1038 C C . LEU A 1 126 ? 25.413 6.432 101.576 1.00 31.63 126 LEU A C 1
ATOM 1039 O O . LEU A 1 126 ? 26.294 7.296 101.657 1.00 30.75 126 LEU A O 1
ATOM 1044 N N . TRP A 1 127 ? 25.666 5.125 101.649 1.00 28.02 127 TRP A N 1
ATOM 1045 C CA . TRP A 1 127 ? 27.002 4.580 101.431 1.00 25.72 127 TRP A CA 1
ATOM 1046 C C . TRP A 1 127 ? 27.193 4.281 99.946 1.00 26.37 127 TRP A C 1
ATOM 1047 O O . TRP A 1 127 ? 26.284 3.778 99.285 1.00 29.43 127 TRP A O 1
ATOM 1058 N N . GLU A 1 128 ? 28.385 4.573 99.431 1.00 25.85 128 GLU A N 1
ATOM 1059 C CA . GLU A 1 128 ? 28.656 4.466 98.003 1.00 33.12 128 GLU A CA 1
ATOM 1060 C C . GLU A 1 128 ? 30.071 3.964 97.785 1.00 29.95 128 GLU A C 1
ATOM 1061 O O . GLU A 1 128 ? 30.896 3.979 98.697 1.00 26.32 128 GLU A O 1
ATOM 1067 N N . ILE A 1 129 ? 30.341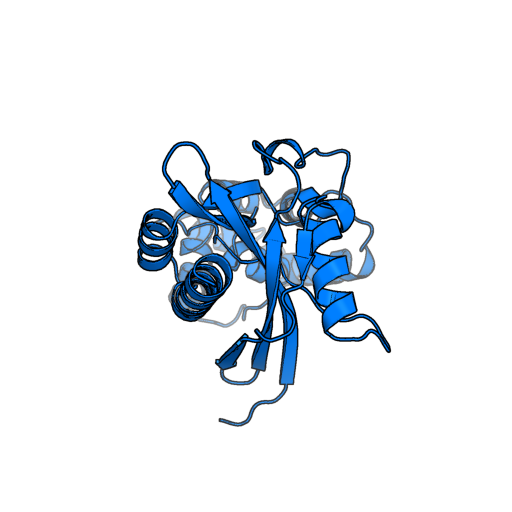 3.512 96.561 1.00 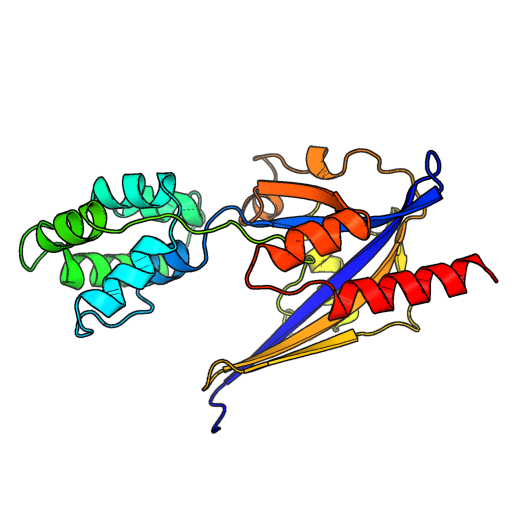33.76 129 ILE A N 1
ATOM 1068 C CA . ILE A 1 129 ? 31.708 3.254 96.115 1.00 28.23 129 ILE A CA 1
ATOM 1069 C C . ILE A 1 129 ? 32.247 4.539 95.497 1.00 28.83 129 ILE A C 1
ATOM 1070 O O . ILE A 1 129 ? 31.561 5.150 94.669 1.00 30.54 129 ILE A O 1
ATOM 1075 N N . PRO A 1 130 ? 33.448 4.985 95.864 1.00 31.60 130 PRO A N 1
ATOM 1076 C CA . PRO A 1 130 ? 33.983 6.230 95.295 1.00 30.47 130 PRO A CA 1
ATOM 1077 C C . PRO A 1 130 ? 33.989 6.197 93.775 1.00 39.27 130 PRO A C 1
ATOM 1078 O O . PRO A 1 130 ? 34.379 5.202 93.163 1.00 38.49 130 PRO A O 1
ATOM 1082 N N . LYS A 1 131 ? 33.569 7.307 93.164 1.00 30.38 131 LYS A N 1
ATOM 1083 C CA . LYS A 1 131 ? 33.510 7.400 91.708 1.00 34.72 131 LYS A CA 1
ATOM 1084 C C . LYS A 1 131 ? 33.336 8.860 91.308 1.00 36.97 131 LYS A C 1
ATOM 1085 O O . LYS A 1 131 ? 32.912 9.689 92.117 1.00 30.99 131 LYS A O 1
ATOM 1091 N N . GLY A 1 132 ? 33.637 9.159 90.047 1.00 31.87 132 GLY A N 1
ATOM 1092 C CA . GLY A 1 132 ? 33.390 10.489 89.522 1.00 33.49 132 GLY A CA 1
ATOM 1093 C C . GLY A 1 132 ? 33.379 10.534 88.007 1.00 28.10 132 GLY A C 1
ATOM 1094 O O . GLY A 1 132 ? 33.457 9.505 87.336 1.00 41.32 132 GLY A O 1
ATOM 1095 N N . LYS A 1 133 ? 33.296 11.780 87.463 1.00 47.63 133 LYS A N 1
ATOM 1096 C CA . LYS A 1 133 ? 33.255 12.079 86.025 1.00 50.35 133 LYS A CA 1
ATOM 1097 C C . LYS A 1 133 ? 34.654 12.151 85.432 1.00 44.97 133 LYS A C 1
ATOM 1098 O O . LYS A 1 133 ? 35.521 12.824 85.994 1.00 39.97 133 LYS A O 1
ATOM 1104 N N . PRO A 1 134 ? 34.915 11.507 84.298 1.00 40.99 134 PRO A N 1
ATOM 1105 C CA . PRO A 1 134 ? 36.212 11.706 83.645 1.00 44.53 134 PRO A CA 1
ATOM 1106 C C . PRO A 1 134 ? 36.380 13.149 83.195 1.00 43.66 134 PRO A C 1
ATOM 1107 O O . PRO A 1 134 ? 35.431 13.795 82.744 1.00 44.03 134 PRO A O 1
ATOM 1111 N N . LYS A 1 135 ? 37.597 13.659 83.366 1.00 40.74 135 LYS A N 1
ATOM 1112 C CA . LYS A 1 135 ? 37.999 14.912 82.755 1.00 46.39 135 LYS A CA 1
ATOM 1113 C C . LYS A 1 135 ? 38.226 14.715 81.256 1.00 53.44 135 LYS A C 1
ATOM 1114 O O . LYS A 1 135 ? 38.277 13.589 80.742 1.00 54.26 135 LYS A O 1
ATOM 1120 N N . GLU A 1 136 ? 38.378 15.835 80.555 1.00 52.87 136 GLU A N 1
ATOM 1121 C CA . GLU A 1 136 ? 38.530 15.794 79.111 1.00 56.68 136 GLU A CA 1
ATOM 1122 C C . GLU A 1 136 ? 39.743 14.967 78.720 1.00 51.80 136 GLU A C 1
ATOM 1123 O O . GLU A 1 136 ? 40.831 15.126 79.285 1.00 55.04 136 GLU A O 1
ATOM 1129 N N . ASP A 1 137 ? 39.544 14.064 77.761 1.00 53.82 137 ASP A N 1
ATOM 1130 C CA . ASP A 1 137 ? 40.628 13.249 77.221 1.00 64.41 137 ASP A CA 1
ATOM 1131 C C . ASP A 1 137 ? 41.352 12.462 78.315 1.00 68.73 137 ASP A C 1
ATOM 1132 O O . ASP A 1 137 ? 42.538 12.151 78.195 1.00 78.92 137 ASP A O 1
ATOM 1137 N N . GLU A 1 138 ? 40.643 12.146 79.395 1.00 61.02 138 GLU A N 1
ATOM 1138 C CA . GLU A 1 138 ? 41.137 11.285 80.460 1.00 53.23 138 GLU A CA 1
ATOM 1139 C C . GLU A 1 138 ? 40.649 9.861 80.217 1.00 45.07 138 GLU A C 1
ATOM 1140 O O . GLU A 1 138 ? 39.504 9.650 79.807 1.00 47.64 138 GLU A O 1
ATOM 1146 N N . SER A 1 139 ? 41.524 8.887 80.436 1.00 39.80 139 SER A N 1
ATOM 1147 C CA . SER A 1 139 ? 41.086 7.516 80.240 1.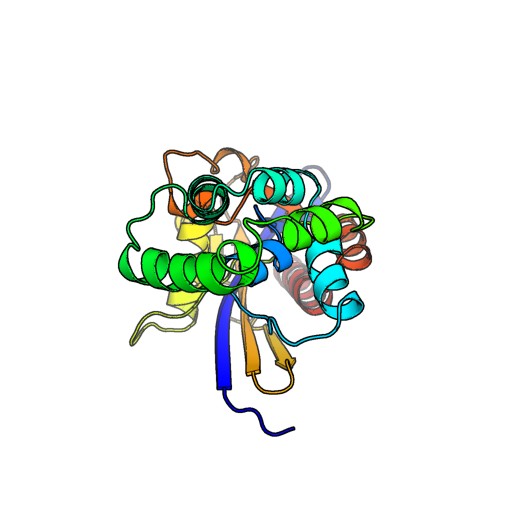00 43.65 139 SER A CA 1
ATOM 1148 C C . SER A 1 139 ? 40.247 7.063 81.431 1.00 41.25 139 SER A C 1
ATOM 1149 O O . SER A 1 139 ? 40.291 7.658 82.509 1.00 46.54 139 SER A O 1
ATOM 1152 N N . ASP A 1 140 ? 39.491 5.979 81.230 1.00 43.07 140 ASP A N 1
ATOM 1153 C CA . ASP A 1 140 ? 38.599 5.485 82.280 1.00 40.13 140 ASP A CA 1
ATOM 1154 C C . ASP A 1 140 ? 39.374 5.131 83.543 1.00 42.67 140 ASP A C 1
ATOM 1155 O O . ASP A 1 140 ? 38.979 5.500 84.659 1.00 37.78 140 ASP A O 1
ATOM 1160 N N . LEU A 1 141 ? 40.483 4.407 83.388 1.00 34.72 141 LEU A N 1
ATOM 1161 C CA . LEU A 1 141 ? 41.248 3.998 84.556 1.00 37.04 141 LEU A CA 1
ATOM 1162 C C . LEU A 1 141 ? 41.846 5.203 85.265 1.00 41.02 141 LEU A C 1
ATOM 1163 O O . LEU A 1 141 ? 41.822 5.277 86.498 1.00 34.54 141 LEU A O 1
ATOM 1168 N N . THR A 1 142 ? 42.365 6.169 84.501 1.00 41.52 142 THR A N 1
ATOM 1169 C CA . THR A 1 142 ? 42.948 7.356 85.115 1.00 36.03 142 THR A CA 1
ATOM 1170 C C . THR A 1 142 ? 41.909 8.120 85.921 1.00 37.94 142 THR A C 1
ATOM 1171 O O . THR A 1 142 ? 42.206 8.641 87.004 1.00 38.59 142 THR A O 1
ATOM 1175 N N . CYS A 1 143 ? 40.677 8.167 85.428 1.00 36.53 143 CYS A N 1
ATOM 1176 C CA . CYS A 1 143 ? 39.607 8.812 86.180 1.00 38.81 143 CYS A CA 1
ATOM 1177 C C . CYS A 1 143 ? 39.332 8.087 87.500 1.00 37.07 143 CYS A C 1
ATOM 1178 O O . CYS A 1 143 ? 39.276 8.718 88.565 1.00 37.01 143 CYS A O 1
ATOM 1181 N N . ALA A 1 144 ? 39.153 6.762 87.451 1.00 33.60 144 ALA A N 1
ATOM 1182 C CA . ALA A 1 144 ? 38.878 6.007 88.668 1.00 32.09 144 ALA A CA 1
ATOM 1183 C C . ALA A 1 144 ? 39.971 6.213 89.701 1.00 30.51 144 ALA A C 1
ATOM 1184 O O . ALA A 1 144 ? 39.684 6.342 90.894 1.00 36.32 144 ALA A O 1
ATOM 1186 N N . ILE A 1 145 ? 41.231 6.276 89.259 1.00 29.60 145 ILE A N 1
ATOM 1187 C CA . ILE A 1 145 ? 42.343 6.393 90.199 1.00 32.22 145 ILE A CA 1
ATOM 1188 C C . ILE A 1 145 ? 42.422 7.804 90.760 1.00 36.61 145 ILE A C 1
ATOM 1189 O O . ILE A 1 145 ? 42.601 8.005 91.966 1.00 35.58 145 ILE A O 1
ATOM 1194 N N . ARG A 1 146 ? 42.277 8.804 89.897 1.00 35.69 146 ARG A N 1
ATOM 1195 C CA . ARG A 1 146 ? 42.262 10.176 90.377 1.00 35.97 146 ARG A CA 1
ATOM 1196 C C . ARG A 1 146 ? 41.109 10.390 91.354 1.00 40.00 146 ARG A C 1
ATOM 1197 O O . ARG A 1 146 ? 41.304 10.911 92.457 1.00 41.53 146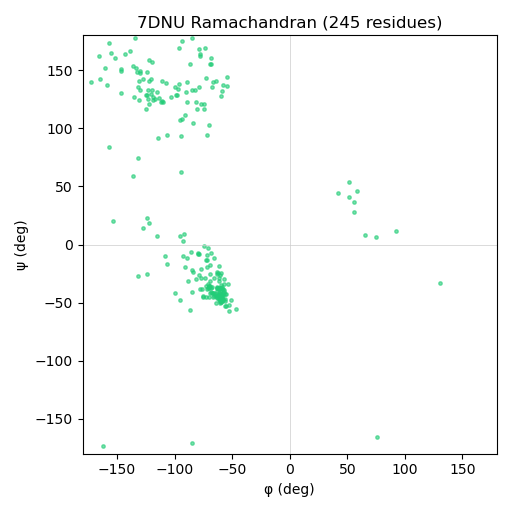 ARG A O 1
ATOM 1205 N N . GLU A 1 147 ? 39.907 9.954 90.977 1.00 39.32 147 GLU A N 1
ATOM 1206 C CA . GLU A 1 147 ? 38.737 10.126 91.832 1.00 39.61 147 GLU A CA 1
ATOM 1207 C C . GLU A 1 147 ? 38.913 9.436 93.181 1.00 38.72 147 GLU A C 1
ATOM 1208 O O . GLU A 1 147 ? 38.555 9.993 94.228 1.00 36.41 147 GLU A O 1
ATOM 1214 N N . PHE A 1 148 ? 39.424 8.210 93.174 1.00 30.25 148 PHE A N 1
ATOM 1215 C CA . PHE A 1 148 ? 39.640 7.504 94.428 1.00 31.96 148 PHE A CA 1
ATOM 1216 C C . PHE A 1 148 ? 40.524 8.323 95.360 1.00 33.66 148 PHE A C 1
ATOM 1217 O O . PHE A 1 148 ? 40.149 8.605 96.502 1.00 39.56 148 PHE A O 1
ATOM 1225 N N . GLU A 1 149 ? 41.686 8.746 94.867 1.00 33.29 149 GLU A N 1
ATOM 1226 C CA . GLU A 1 149 ? 42.603 9.546 95.670 1.00 40.54 149 GLU A CA 1
ATOM 1227 C C . GLU A 1 149 ? 41.953 10.840 96.147 1.00 38.99 149 GLU A C 1
ATOM 1228 O O . GLU A 1 149 ? 42.107 11.220 97.315 1.00 50.44 149 GLU A O 1
ATOM 1234 N N . GLU A 1 150 ? 41.213 11.522 95.265 1.00 34.47 150 GLU A N 1
ATOM 1235 C CA . GLU A 1 150 ? 40.612 12.807 95.617 1.00 39.06 150 GLU A CA 1
ATOM 1236 C C . GLU A 1 150 ? 39.600 12.663 96.747 1.00 43.22 150 GLU A C 1
ATOM 1237 O O . GLU A 1 150 ? 39.493 13.542 97.610 1.00 44.79 150 GLU A O 1
ATOM 1243 N N . GLU A 1 151 ? 38.845 11.563 96.757 1.00 40.17 151 GLU A N 1
ATOM 1244 C CA . GLU A 1 151 ? 37.783 11.403 97.744 1.00 32.98 151 GLU A CA 1
ATOM 1245 C C . GLU A 1 151 ? 38.310 10.845 99.060 1.00 38.49 151 GLU A C 1
ATOM 1246 O O . GLU A 1 151 ? 37.904 11.301 100.134 1.00 43.32 151 GLU A O 1
ATOM 1252 N N . THR A 1 152 ? 39.217 9.867 98.993 1.00 30.33 152 THR A N 1
ATOM 1253 C CA . THR A 1 152 ? 39.656 9.115 100.153 1.00 34.45 152 THR A CA 1
ATOM 1254 C C . THR A 1 152 ? 41.057 9.466 100.625 1.00 38.44 152 THR A C 1
ATOM 1255 O O . THR A 1 152 ? 41.421 9.090 101.742 1.00 42.56 152 THR A O 1
ATOM 1259 N N . GLY A 1 153 ? 41.861 10.133 99.799 1.00 35.80 153 GLY A N 1
ATOM 1260 C CA . GLY A 1 153 ? 43.233 10.379 100.186 1.00 33.46 153 GLY A CA 1
ATOM 1261 C C . GLY A 1 153 ? 44.158 9.185 100.108 1.00 40.35 153 GLY A C 1
ATOM 1262 O O . GLY A 1 153 ? 45.315 9.287 100.536 1.00 44.20 153 GLY A O 1
ATOM 1263 N N . ILE A 1 154 ? 43.697 8.056 99.574 1.00 40.04 154 ILE A N 1
ATOM 1264 C CA . ILE A 1 154 ? 44.527 6.861 99.441 1.00 38.71 154 ILE A CA 1
ATOM 1265 C C . ILE A 1 154 ? 45.241 6.928 98.097 1.00 42.05 154 ILE A C 1
ATOM 1266 O O . ILE A 1 154 ? 44.590 7.010 97.053 1.00 34.92 154 ILE A O 1
ATOM 1271 N N . THR A 1 155 ? 46.571 6.884 98.119 1.00 49.91 155 THR A N 1
ATOM 1272 C CA . THR A 1 155 ? 47.369 7.062 96.914 1.00 57.49 155 THR A CA 1
ATOM 1273 C C . THR A 1 155 ? 47.751 5.711 96.303 1.00 61.51 155 THR A C 1
ATOM 1274 O O . THR A 1 155 ? 47.588 4.649 96.911 1.00 57.85 155 THR A O 1
ATOM 1278 N N . ARG A 1 156 ? 48.285 5.772 95.078 1.00 66.12 156 ARG A N 1
ATOM 1279 C CA . ARG A 1 156 ? 48.485 4.573 94.263 1.00 60.84 156 ARG A CA 1
ATOM 1280 C C . ARG A 1 156 ? 49.465 3.586 94.895 1.00 55.72 156 ARG A C 1
ATOM 1281 O O . ARG A 1 156 ? 49.395 2.384 94.621 1.00 50.00 156 ARG A O 1
ATOM 1289 N N . GLU A 1 157 ? 50.375 4.056 95.748 1.00 55.83 157 GLU A N 1
ATOM 1290 C CA . GLU A 1 157 ? 51.330 3.145 96.368 1.00 61.08 157 GLU A CA 1
ATOM 1291 C C . GLU A 1 157 ? 50.679 2.175 97.357 1.00 54.40 157 GLU A C 1
ATOM 1292 O O . GLU A 1 157 ? 51.350 1.256 97.837 1.00 54.66 157 GLU A O 1
ATOM 1298 N N . TYR A 1 158 ? 49.400 2.332 97.661 1.00 46.05 158 TYR A N 1
ATOM 1299 C CA . TYR A 1 158 ? 48.754 1.438 98.605 1.00 41.34 158 TYR A CA 1
ATOM 1300 C C . TYR A 1 158 ? 48.062 0.247 97.950 1.00 44.56 158 TYR A C 1
ATOM 1301 O O . TYR A 1 158 ? 47.647 -0.670 98.665 1.00 40.33 158 TYR A O 1
ATOM 1310 N N . TYR A 1 159 ? 47.929 0.213 96.622 1.00 42.33 159 TYR A N 1
ATOM 1311 C CA . TYR A 1 159 ? 47.148 -0.859 96.021 1.00 38.24 159 TYR A CA 1
ATOM 1312 C C . TYR A 1 159 ? 47.637 -1.170 94.617 1.00 41.76 159 TYR A C 1
ATOM 1313 O O . TYR A 1 159 ? 48.295 -0.356 93.964 1.00 46.27 159 TYR A O 1
ATOM 1322 N N . GLN A 1 160 ? 47.286 -2.362 94.150 1.00 41.81 160 GLN A N 1
ATOM 1323 C CA . GLN A 1 160 ? 47.536 -2.764 92.777 1.00 45.74 160 GLN A CA 1
ATOM 1324 C C . GLN A 1 160 ? 46.202 -2.962 92.078 1.00 43.51 160 GLN A C 1
ATOM 1325 O O . GLN A 1 160 ? 45.296 -3.611 92.616 1.00 36.21 160 GLN A O 1
ATOM 1331 N N . ILE A 1 161 ? 46.077 -2.366 90.893 1.00 35.39 161 ILE A N 1
ATOM 1332 C CA . ILE A 1 161 ? 44.899 -2.577 90.074 1.00 33.41 161 ILE A CA 1
ATOM 1333 C C . ILE A 1 161 ? 44.873 -4.027 89.603 1.00 34.41 161 ILE A C 1
ATOM 1334 O O . ILE A 1 161 ? 45.909 -4.618 89.292 1.00 36.52 161 ILE A O 1
ATOM 1339 N N . LEU A 1 162 ? 43.692 -4.624 89.594 1.00 29.76 162 LEU A N 1
ATOM 1340 C CA . LEU A 1 162 ? 43.532 -5.961 89.044 1.00 31.35 162 LEU A CA 1
ATOM 1341 C C . LEU A 1 162 ? 42.807 -5.820 87.716 1.00 36.93 162 LEU A C 1
ATOM 1342 O O . LEU A 1 162 ? 41.572 -5.753 87.698 1.00 37.11 162 LEU A O 1
ATOM 1347 N N . PRO A 1 163 ? 43.535 -5.735 86.593 1.00 40.93 163 PRO A N 1
ATOM 1348 C CA . PRO A 1 163 ? 42.925 -5.209 85.358 1.00 41.37 163 PRO A CA 1
ATOM 1349 C C . PRO A 1 163 ? 41.922 -6.141 84.694 1.00 45.48 163 PRO A C 1
ATOM 1350 O O . PRO A 1 163 ? 41.200 -5.693 83.791 1.00 43.18 163 PRO A O 1
ATOM 1354 N N . GLU A 1 164 ? 41.860 -7.422 85.073 1.00 39.16 164 GLU A N 1
ATOM 1355 C CA . GLU A 1 164 ? 40.886 -8.296 84.423 1.00 43.17 164 GLU A CA 1
ATOM 1356 C C . GLU A 1 164 ? 39.449 -8.014 84.856 1.00 41.98 164 GLU A C 1
ATOM 1357 O O . GLU A 1 164 ? 38.523 -8.508 84.207 1.00 45.04 164 GLU A O 1
ATOM 1363 N N . PHE A 1 165 ? 39.240 -7.241 85.920 1.00 31.57 165 PHE A N 1
ATOM 1364 C CA . PHE A 1 165 ? 37.907 -6.960 86.441 1.00 30.92 165 PHE A CA 1
ATOM 1365 C C . PHE A 1 165 ? 37.407 -5.606 85.956 1.00 40.58 165 PHE A C 1
ATOM 1366 O O . PHE A 1 165 ? 38.086 -4.588 86.132 1.00 35.44 165 PHE A O 1
ATOM 1374 N N . LYS A 1 166 ? 36.200 -5.598 85.390 1.00 37.55 166 LYS A N 1
ATOM 1375 C CA . LYS A 1 166 ? 35.458 -4.378 85.112 1.00 34.97 166 LYS A CA 1
ATOM 1376 C C . LYS A 1 166 ? 33.979 -4.691 85.275 1.00 36.39 166 LYS A C 1
ATOM 1377 O O . LYS A 1 166 ? 33.492 -5.682 84.718 1.00 45.91 166 LYS A O 1
ATOM 1383 N N . LYS A 1 167 ? 33.273 -3.850 86.034 1.00 33.08 167 LYS A N 1
ATOM 1384 C CA . LYS A 1 167 ? 31.838 -3.995 86.271 1.00 31.24 167 LYS A CA 1
ATOM 1385 C C . LYS A 1 167 ? 31.144 -2.712 85.826 1.00 38.23 167 LYS A C 1
ATOM 1386 O O . LYS A 1 167 ? 31.503 -1.618 86.285 1.00 34.62 167 LYS A O 1
ATOM 1392 N N . SER A 1 168 ? 30.154 -2.840 84.942 1.00 36.36 168 SER A N 1
ATOM 1393 C CA . SER A 1 168 ? 29.329 -1.711 84.531 1.00 30.70 168 SER A CA 1
ATOM 1394 C C . SER A 1 168 ? 27.905 -1.860 85.055 1.00 30.74 168 SER A C 1
ATOM 1395 O O . SER A 1 168 ? 27.350 -2.960 85.071 1.00 41.58 168 SER A O 1
ATOM 1398 N N . MET A 1 169 ? 27.316 -0.745 85.481 1.00 29.71 169 MET A N 1
ATOM 1399 C CA . MET A 1 169 ? 25.937 -0.706 85.963 1.00 29.72 169 MET A CA 1
ATOM 1400 C C . MET A 1 169 ? 25.183 0.377 85.211 1.00 30.00 169 MET A C 1
ATOM 1401 O O . MET A 1 169 ? 25.734 1.445 84.943 1.00 37.65 169 MET A O 1
ATOM 1406 N N . SER A 1 170 ? 23.919 0.115 84.906 1.00 34.01 170 SER A N 1
ATOM 1407 C CA . SER A 1 170 ? 23.066 1.072 84.217 1.00 38.48 170 SER A CA 1
ATOM 1408 C C . SER A 1 170 ? 21.821 1.350 85.044 1.00 39.17 170 SER A C 1
ATOM 1409 O O . SER A 1 170 ? 21.174 0.421 85.536 1.00 43.39 170 SER A O 1
ATOM 1412 N N . TYR A 1 171 ? 21.497 2.627 85.193 1.00 38.55 171 TYR A N 1
ATOM 1413 C CA . TYR A 1 171 ? 20.266 3.064 85.828 1.00 40.79 171 TYR A CA 1
ATOM 1414 C C . TYR A 1 171 ? 19.581 4.072 84.918 1.00 41.54 171 TYR A C 1
ATOM 1415 O O . TYR A 1 171 ? 20.241 4.837 84.209 1.00 41.51 171 TYR A O 1
ATOM 1424 N N . PHE A 1 172 ? 18.253 4.075 84.951 1.00 53.14 172 PHE A N 1
ATOM 1425 C CA . PHE A 1 172 ? 17.443 4.907 84.070 1.00 62.25 172 PHE A CA 1
ATOM 1426 C C . PHE A 1 172 ? 16.502 5.775 84.897 1.00 59.85 172 PHE A C 1
ATOM 1427 O O . PHE A 1 172 ? 15.630 5.259 85.603 1.00 51.49 172 PHE A O 1
ATOM 1435 N N . ASP A 1 173 ? 16.687 7.097 84.795 1.00 73.55 173 ASP A N 1
ATOM 1436 C CA . ASP A 1 173 ? 15.857 8.097 85.464 1.00 79.48 173 ASP A CA 1
ATOM 1437 C C . ASP A 1 173 ? 14.517 8.305 84.767 1.00 84.33 173 ASP A C 1
ATOM 1438 O O . ASP A 1 173 ? 13.529 8.664 85.418 1.00 78.70 173 ASP A O 1
ATOM 1443 N N . GLY A 1 174 ? 14.469 8.094 83.457 1.00 89.41 174 GLY A N 1
ATOM 1444 C CA . GLY A 1 174 ? 13.278 8.339 82.677 1.00 90.26 174 GLY A CA 1
ATOM 1445 C C . GLY A 1 174 ? 13.690 9.172 81.494 1.00 93.96 174 GLY A C 1
ATOM 1446 O O . GLY A 1 174 ? 13.134 9.055 80.399 1.00 101.29 174 GLY A O 1
ATOM 1447 N N . LYS A 1 175 ? 14.682 10.024 81.723 1.00 90.07 175 LYS A N 1
ATOM 1448 C CA . LYS A 1 175 ? 15.342 10.742 80.649 1.00 92.42 175 LYS A CA 1
ATOM 1449 C C . LYS A 1 175 ? 16.851 10.679 80.725 1.00 80.98 175 LYS A C 1
ATOM 1450 O O . LYS A 1 175 ? 17.515 10.858 79.693 1.00 85.63 175 LYS A O 1
ATOM 1456 N N . THR A 1 176 ? 17.404 10.515 81.917 1.00 71.18 176 THR A N 1
ATOM 1457 C CA . THR A 1 176 ? 18.836 10.420 82.109 1.00 55.43 176 THR A CA 1
ATOM 1458 C C . THR A 1 176 ? 19.231 8.962 82.208 1.00 56.02 176 THR A C 1
ATOM 1459 O O . THR A 1 176 ? 18.633 8.199 82.968 1.00 54.75 176 THR A O 1
ATOM 1463 N N . GLU A 1 177 ? 20.210 8.568 81.418 1.00 57.11 177 GLU A N 1
ATOM 1464 C CA . GLU A 1 177 ? 20.832 7.277 81.602 1.00 50.40 177 GLU A CA 1
ATOM 1465 C C . GLU A 1 177 ? 22.101 7.481 82.414 1.00 46.76 177 GLU A C 1
ATOM 1466 O O . GLU A 1 177 ? 22.880 8.405 82.150 1.00 48.11 177 GLU A O 1
ATOM 1472 N N . TYR A 1 178 ? 22.284 6.629 83.417 1.00 38.52 178 TYR A N 1
ATOM 1473 C CA . TYR A 1 178 ? 23.457 6.642 84.274 1.00 32.60 178 TYR A CA 1
ATOM 1474 C C . TYR A 1 178 ? 24.277 5.397 83.976 1.00 41.48 178 TYR A C 1
ATOM 1475 O O . TYR A 1 178 ? 23.767 4.274 84.076 1.00 47.59 178 TYR A O 1
ATOM 1484 N N . LYS A 1 179 ? 25.539 5.595 83.609 1.00 39.88 179 LYS A N 1
ATOM 1485 C CA . LYS A 1 179 ? 26.496 4.507 83.438 1.00 37.12 179 LYS A CA 1
ATOM 1486 C C . LYS A 1 179 ? 27.550 4.615 84.537 1.00 37.31 179 LYS A C 1
ATOM 1487 O O . LYS A 1 179 ? 28.209 5.655 84.659 1.00 39.98 179 LYS A O 1
ATOM 1493 N N . HIS A 1 180 ? 27.706 3.555 85.337 1.00 27.88 180 HIS A N 1
ATOM 1494 C CA . HIS A 1 180 ? 28.750 3.498 86.359 1.00 33.65 180 HIS A CA 1
ATOM 1495 C C . HIS A 1 180 ? 29.706 2.361 86.024 1.00 33.32 180 HIS A C 1
ATOM 1496 O O . HIS A 1 180 ? 29.278 1.213 85.873 1.00 34.54 180 HIS A O 1
ATOM 1503 N N . ILE A 1 181 ? 30.995 2.672 85.931 1.00 26.34 181 ILE A N 1
ATOM 1504 C CA . ILE A 1 181 ? 32.012 1.697 85.550 1.00 29.26 181 ILE A CA 1
ATOM 1505 C C . ILE A 1 181 ? 33.001 1.566 86.690 1.00 28.27 181 ILE A C 1
ATOM 1506 O O . ILE A 1 181 ? 33.558 2.571 87.150 1.00 32.65 181 ILE A O 1
ATOM 1511 N N . TYR A 1 182 ? 33.232 0.335 87.141 1.00 24.41 182 TYR A N 1
ATOM 1512 C CA . TYR A 1 182 ? 34.069 0.105 88.315 1.00 28.16 182 TYR A CA 1
ATOM 1513 C C . TYR A 1 182 ? 35.257 -0.775 87.975 1.00 30.45 182 TYR A C 1
ATOM 1514 O O . TYR A 1 182 ? 35.093 -1.850 87.387 1.00 31.68 182 TYR A O 1
ATOM 1523 N N . PHE A 1 183 ? 36.438 -0.319 88.362 1.00 23.07 183 PHE A N 1
ATOM 1524 C CA . PHE A 1 183 ? 37.628 -1.141 88.383 1.00 23.86 183 PHE A CA 1
ATOM 1525 C C . PHE A 1 183 ? 37.800 -1.757 89.768 1.00 23.96 183 PHE A C 1
ATOM 1526 O O . PHE A 1 183 ? 37.051 -1.475 90.707 1.00 29.51 183 PHE A O 1
ATOM 1534 N N . LEU A 1 184 ? 38.801 -2.608 89.894 1.00 27.61 184 LEU A N 1
ATOM 1535 C CA . LEU A 1 184 ? 39.045 -3.313 91.137 1.00 21.79 184 LEU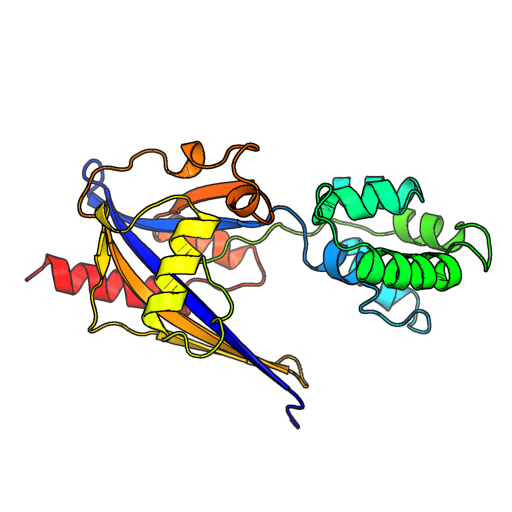 A CA 1
ATOM 1536 C C . LEU A 1 184 ? 40.516 -3.205 91.489 1.00 27.12 184 LEU A C 1
ATOM 1537 O O . LEU A 1 184 ? 41.384 -3.371 90.628 1.00 31.55 184 LEU A O 1
ATOM 1542 N N . ALA A 1 185 ? 40.793 -2.922 92.761 1.00 30.17 185 ALA A N 1
ATOM 1543 C CA . ALA A 1 185 ? 42.148 -2.781 93.258 1.00 29.24 185 ALA A CA 1
ATOM 1544 C C . ALA A 1 185 ? 42.290 -3.583 94.540 1.00 36.39 185 ALA A C 1
ATOM 1545 O O . ALA A 1 185 ? 41.332 -3.740 95.302 1.00 35.01 185 ALA A O 1
ATOM 1547 N N . MET A 1 186 ? 43.490 -4.103 94.769 1.00 35.69 186 MET A N 1
ATOM 1548 C CA . MET A 1 186 ? 43.760 -4.895 95.958 1.00 40.33 186 MET A CA 1
ATOM 1549 C C . MET A 1 186 ? 44.845 -4.205 96.774 1.00 32.61 186 MET A C 1
ATOM 1550 O O . MET A 1 186 ? 45.932 -3.930 96.259 1.00 38.52 186 MET A O 1
ATOM 1555 N N . LEU A 1 187 ? 44.539 -3.926 98.030 1.00 32.41 187 LEU A N 1
ATOM 1556 C CA . LEU A 1 187 ? 45.477 -3.281 98.949 1.00 39.37 187 LEU A CA 1
ATOM 1557 C C . LEU A 1 187 ? 46.758 -4.092 99.140 1.00 46.63 187 LEU A C 1
ATOM 1558 O O . LEU A 1 187 ? 46.714 -5.278 99.486 1.00 48.62 187 LEU A O 1
ATOM 1563 N N . CYS A 1 188 ? 47.909 -3.436 98.954 1.00 47.67 188 CYS A N 1
ATOM 1564 C CA . CYS A 1 188 ? 49.204 -4.090 99.107 1.00 50.79 188 CYS A CA 1
ATOM 1565 C C . CYS A 1 188 ? 50.077 -3.398 100.151 1.00 64.09 188 CYS A C 1
ATOM 1566 O O . CYS A 1 188 ? 51.296 -3.599 100.177 1.00 65.59 188 CYS A O 1
ATOM 1569 N N . LYS A 1 189 ? 49.468 -2.597 101.021 1.00 57.52 189 LYS A N 1
ATOM 1570 C CA . LYS A 1 189 ? 50.186 -1.840 102.034 1.00 49.14 189 LYS A CA 1
ATOM 1571 C C . LYS A 1 189 ? 49.187 -1.486 103.125 1.00 52.78 189 LYS A C 1
ATOM 1572 O O . LYS A 1 189 ? 48.053 -1.105 102.829 1.00 53.52 189 LYS A O 1
ATOM 1578 N N . SER A 1 190 ? 49.613 -1.625 104.378 1.00 50.81 190 SER A N 1
ATOM 1579 C CA . SER A 1 190 ? 48.698 -1.522 105.508 1.00 54.76 190 SER A CA 1
ATOM 1580 C C . SER A 1 190 ? 47.984 -0.178 105.542 1.00 45.79 190 SER A C 1
ATOM 1581 O O . SER A 1 190 ? 48.581 0.878 105.319 1.00 48.33 190 SER A O 1
ATOM 1584 N N . LEU A 1 191 ? 46.689 -0.226 105.828 1.00 46.22 191 LEU A N 1
ATOM 1585 C CA . LEU A 1 191 ? 45.899 0.988 105.962 1.00 47.69 191 LEU A CA 1
ATOM 1586 C C . LEU A 1 191 ? 44.695 0.656 106.818 1.00 50.46 191 LEU A C 1
ATOM 1587 O O . LEU A 1 191 ? 43.615 0.357 106.297 1.00 48.76 191 LEU A O 1
ATOM 1592 N N . GLU A 1 192 ? 44.882 0.704 108.137 1.00 45.15 192 GLU A N 1
ATOM 1593 C CA . GLU A 1 192 ? 43.916 0.145 109.066 1.00 41.58 192 GLU A CA 1
ATOM 1594 C C . GLU A 1 192 ? 42.785 1.101 109.418 1.00 45.59 192 GLU A C 1
ATOM 1595 O O . GLU A 1 192 ? 41.718 0.636 109.845 1.00 49.29 192 GLU A O 1
ATOM 1601 N N . GLU A 1 193 ? 42.985 2.413 109.256 1.00 39.15 193 GLU A N 1
ATOM 1602 C CA . GLU A 1 193 ? 41.983 3.427 109.602 1.00 40.48 193 GLU A CA 1
ATOM 1603 C C . GLU A 1 193 ? 41.797 4.422 108.463 1.00 39.75 193 GLU A C 1
ATOM 1604 O O . GLU A 1 193 ? 42.234 5.576 108.551 1.00 40.03 193 GLU A O 1
ATOM 1610 N N . PRO A 1 194 ? 41.126 4.018 107.383 1.00 32.67 194 PRO A N 1
ATOM 1611 C CA . PRO A 1 194 ? 40.937 4.969 106.277 1.00 29.34 194 PRO A CA 1
ATOM 1612 C C . PRO A 1 194 ? 40.161 6.199 106.698 1.00 35.36 194 PRO A C 1
ATOM 1613 O O . PRO A 1 194 ? 40.355 7.273 106.114 1.00 36.89 194 PRO A O 1
ATOM 1617 N N . ASN A 1 195 ? 39.312 6.096 107.724 1.00 36.66 195 ASN A N 1
ATOM 1618 C CA . ASN A 1 195 ? 38.571 7.278 108.140 1.00 42.82 195 ASN A CA 1
ATOM 1619 C C . ASN A 1 195 ? 39.485 8.391 108.639 1.00 45.56 195 ASN A C 1
ATOM 1620 O O . ASN A 1 195 ? 39.098 9.560 108.579 1.00 51.68 195 ASN A O 1
ATOM 1625 N N . MET A 1 196 ? 40.696 8.069 109.106 1.00 43.91 196 MET A N 1
ATOM 1626 C CA . MET A 1 19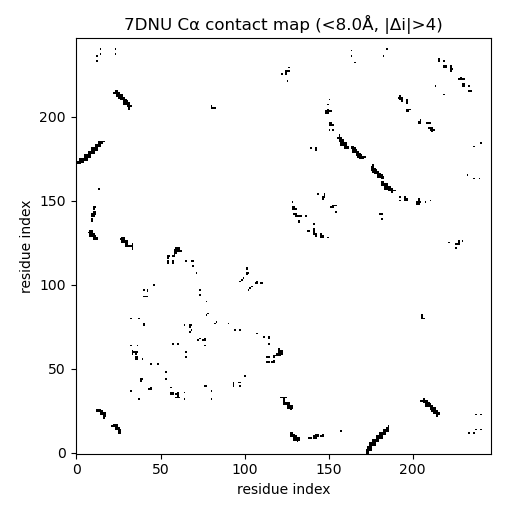6 ? 41.604 9.127 109.536 1.00 43.05 196 MET A CA 1
ATOM 1627 C C . MET A 1 196 ? 42.044 10.020 108.388 1.00 46.72 196 MET A C 1
ATOM 1628 O O . MET A 1 196 ? 42.626 11.076 108.650 1.00 49.41 196 MET A O 1
ATOM 1633 N N . ASN A 1 197 ? 41.776 9.643 107.130 1.00 36.88 197 ASN A N 1
ATOM 1634 C CA . ASN A 1 197 ? 42.129 10.531 106.031 1.00 33.58 197 ASN A CA 1
ATOM 1635 C C . ASN A 1 197 ? 41.114 11.649 105.833 1.00 36.90 197 ASN A C 1
ATOM 1636 O O . ASN A 1 197 ? 41.367 12.560 105.031 1.00 39.96 197 ASN A O 1
ATOM 1641 N N . LEU A 1 198 ? 39.980 11.604 106.537 1.00 35.26 198 LEU A N 1
ATOM 1642 C CA . LEU A 1 198 ? 38.958 12.646 106.445 1.00 31.27 198 LEU A CA 1
ATOM 1643 C C . LEU A 1 198 ? 39.323 13.795 107.386 1.00 39.97 198 LEU A C 1
ATOM 1644 O O . LEU A 1 198 ? 39.147 13.681 108.603 1.00 43.16 198 LEU A O 1
ATOM 1649 N N . SER A 1 199 ? 39.811 14.908 106.833 1.00 39.68 199 SER A N 1
ATOM 1650 C CA . SER A 1 199 ? 40.077 16.117 107.603 1.00 44.77 199 SER A CA 1
ATOM 1651 C C . SER A 1 199 ? 39.579 17.322 106.824 1.00 41.26 199 SER A C 1
ATOM 1652 O O . SER A 1 199 ? 39.529 17.299 105.592 1.00 42.49 199 SER A O 1
ATOM 1655 N N . LEU A 1 200 ? 39.240 18.391 107.547 1.00 31.70 200 LEU A N 1
ATOM 1656 C CA . LEU A 1 200 ? 38.735 19.593 106.892 1.00 34.96 200 LEU A CA 1
ATOM 1657 C C . LEU A 1 200 ? 39.816 20.354 106.141 1.00 48.18 200 LEU A C 1
ATOM 1658 O O . LEU A 1 200 ? 39.491 21.307 105.430 1.00 54.61 200 LEU A O 1
ATOM 1663 N N . GLN A 1 201 ? 41.085 19.982 106.291 1.00 45.55 201 GLN A N 1
ATOM 1664 C CA . GLN A 1 201 ? 42.106 20.650 105.503 1.00 51.11 201 GLN A CA 1
ATOM 1665 C C . GLN A 1 201 ? 42.179 20.117 104.076 1.00 54.91 201 GLN A C 1
ATOM 1666 O O . GLN A 1 201 ? 42.889 20.697 103.249 1.00 55.28 201 GLN A O 1
ATOM 1672 N N . TYR A 1 202 ? 41.451 19.045 103.767 1.00 53.91 202 TYR A N 1
ATOM 1673 C CA . TYR A 1 202 ? 41.386 18.462 102.429 1.00 48.13 202 TYR A CA 1
ATOM 1674 C C . TYR A 1 202 ? 39.956 18.632 101.909 1.00 46.76 202 TYR A C 1
ATOM 1675 O O . TYR A 1 202 ? 39.096 17.767 102.112 1.00 40.93 202 TYR A O 1
ATOM 1684 N N . GLU A 1 203 ? 39.723 19.748 101.207 1.00 49.14 203 GLU A N 1
ATOM 1685 C CA . GLU A 1 203 ? 38.372 20.138 100.807 1.00 56.11 203 GLU A CA 1
ATOM 1686 C C . GLU A 1 203 ? 37.712 19.113 99.894 1.00 49.17 203 GLU A C 1
ATOM 1687 O O . GLU A 1 203 ? 36.482 18.999 99.884 1.00 55.68 203 GLU A O 1
ATOM 1693 N N . ASN A 1 204 ? 38.497 18.368 99.119 1.00 47.06 204 ASN A N 1
ATOM 1694 C CA . ASN A 1 204 ? 37.906 17.406 98.197 1.00 51.28 204 ASN A CA 1
ATOM 1695 C C . ASN A 1 204 ? 37.474 16.126 98.901 1.00 41.38 204 ASN A C 1
ATOM 1696 O O . ASN A 1 204 ? 36.576 15.429 98.420 1.00 43.60 204 ASN A O 1
ATOM 1701 N N . ARG A 1 205 ? 38.102 15.776 100.014 1.00 38.76 205 ARG A N 1
ATOM 1702 C CA . ARG A 1 205 ? 37.640 14.596 100.730 1.00 40.47 205 ARG A CA 1
ATOM 1703 C C . ARG A 1 205 ? 36.352 14.876 101.497 1.00 36.51 205 ARG A C 1
ATOM 1704 O O . ARG A 1 205 ? 35.410 14.080 101.432 1.00 38.70 205 ARG A O 1
ATOM 1712 N N . ILE A 1 206 ? 36.269 16.011 102.203 1.00 31.19 206 ILE A N 1
ATOM 1713 C CA . ILE A 1 206 ? 35.070 16.296 102.984 1.00 27.21 206 ILE A CA 1
ATOM 1714 C C . ILE A 1 206 ? 33.971 16.967 102.167 1.00 34.41 206 ILE A C 1
ATOM 1715 O O . ILE A 1 206 ? 32.842 17.087 102.663 1.00 32.70 206 ILE A O 1
ATOM 1720 N N . ALA A 1 207 ? 34.234 17.337 100.907 1.00 35.21 207 ALA A N 1
ATOM 1721 C CA . ALA A 1 207 ? 33.209 18.001 100.098 1.00 34.50 207 ALA A CA 1
ATOM 1722 C C . ALA A 1 207 ? 31.884 17.233 100.107 1.00 33.05 207 ALA A C 1
ATOM 1723 O O . ALA A 1 207 ? 30.814 17.821 100.320 1.00 30.55 207 ALA A O 1
ATOM 1725 N N . GLU A 1 208 ? 31.927 15.912 99.882 1.00 27.03 208 GLU A N 1
ATOM 1726 C CA . GLU A 1 208 ? 30.695 15.130 99.855 1.00 29.91 208 GLU A CA 1
ATOM 1727 C C . GLU A 1 208 ? 30.703 13.918 100.774 1.00 37.41 208 GLU A C 1
ATOM 1728 O O . GLU A 1 208 ? 29.818 13.065 100.641 1.00 46.89 208 GLU A O 1
ATOM 1734 N N . ILE A 1 209 ? 31.651 13.812 101.705 1.00 31.57 209 ILE A N 1
ATOM 1735 C CA . ILE A 1 209 ? 31.857 12.572 102.443 1.00 33.25 209 ILE A CA 1
ATOM 1736 C C . ILE A 1 209 ? 31.899 12.858 103.943 1.00 42.23 209 ILE A C 1
ATOM 1737 O O . ILE A 1 209 ? 32.558 13.808 104.388 1.00 36.04 209 ILE A O 1
ATOM 1742 N N . SER A 1 210 ? 31.159 12.050 104.720 1.00 36.99 210 SER A N 1
ATOM 1743 C CA . SER A 1 210 ? 31.178 12.136 106.173 1.00 37.15 210 SER A CA 1
ATOM 1744 C C . SER A 1 210 ? 31.881 10.968 106.842 1.00 37.86 210 SER A C 1
ATOM 1745 O O . SER A 1 210 ? 32.140 11.037 108.051 1.00 33.98 210 SER A O 1
ATOM 1748 N N . LYS A 1 211 ? 32.212 9.913 106.098 1.00 33.15 211 LYS A N 1
ATOM 1749 C CA . LYS A 1 211 ? 32.858 8.758 106.704 1.00 33.89 211 LYS A CA 1
ATOM 1750 C C . LYS A 1 211 ? 33.458 7.885 105.607 1.00 31.19 211 LYS A C 1
ATOM 1751 O O . LYS A 1 211 ? 32.878 7.746 104.533 1.00 31.89 211 LYS A O 1
ATOM 1757 N N . ILE A 1 212 ? 34.621 7.312 105.884 1.00 27.08 212 ILE A N 1
ATOM 1758 C CA . ILE A 1 212 ? 35.258 6.316 105.032 1.00 27.86 212 ILE A CA 1
ATOM 1759 C C . ILE A 1 212 ? 35.521 5.087 105.884 1.00 34.00 212 ILE A C 1
ATOM 1760 O O . ILE A 1 212 ? 36.126 5.203 106.954 1.00 34.59 212 ILE A O 1
ATOM 1765 N N . SER A 1 213 ? 35.090 3.910 105.423 1.00 30.21 213 SER A N 1
ATOM 1766 C CA . SER A 1 213 ? 35.267 2.730 106.266 1.00 36.87 213 SER A CA 1
ATOM 1767 C C . SER A 1 213 ? 35.527 1.484 105.434 1.00 36.26 213 SER A C 1
ATOM 1768 O O . SER A 1 213 ? 35.016 1.351 104.324 1.00 35.78 213 SER A O 1
ATOM 1771 N N . TRP A 1 214 ? 36.300 0.559 106.008 1.00 29.40 214 TRP A N 1
ATOM 1772 C CA . TRP A 1 214 ? 36.330 -0.814 105.532 1.00 28.24 214 TRP A CA 1
ATOM 1773 C C . TRP A 1 214 ? 34.996 -1.475 105.811 1.00 36.08 214 TRP A C 1
ATOM 1774 O O . TRP A 1 214 ? 34.443 -1.332 106.900 1.00 35.17 214 TRP A O 1
ATOM 1785 N N . GLN A 1 215 ? 34.466 -2.201 104.825 1.00 31.45 215 GLN A N 1
ATOM 1786 C CA . GLN A 1 215 ? 33.187 -2.871 105.030 1.00 30.95 215 GLN A CA 1
ATOM 1787 C C . GLN A 1 215 ? 33.256 -4.299 104.509 1.00 39.24 215 GLN A C 1
ATOM 1788 O O . GLN A 1 215 ? 33.633 -4.516 103.352 1.00 36.94 215 GLN A O 1
ATOM 1794 N N . ASN A 1 216 ? 32.895 -5.270 105.354 1.00 35.66 216 ASN A N 1
ATOM 1795 C CA . ASN A 1 216 ? 32.853 -6.659 104.913 1.00 33.82 216 ASN A CA 1
ATOM 1796 C C . ASN A 1 216 ? 31.503 -6.936 104.253 1.00 32.71 216 ASN A C 1
ATOM 1797 O O . ASN A 1 216 ? 30.627 -6.064 104.209 1.00 34.94 216 ASN A O 1
ATOM 1802 N N . MET A 1 217 ? 31.305 -8.164 103.750 1.00 35.17 217 MET A N 1
ATOM 1803 C CA . MET A 1 217 ? 30.131 -8.406 102.904 1.00 36.43 217 MET A CA 1
ATOM 1804 C C . MET A 1 217 ? 28.839 -8.369 103.713 1.00 41.05 217 MET A C 1
ATOM 1805 O O . MET A 1 217 ? 27.805 -7.895 103.214 1.00 36.01 217 MET A O 1
ATOM 1810 N N . GLU A 1 218 ? 28.880 -8.859 104.961 1.00 40.63 218 GLU A N 1
ATOM 1811 C CA . GLU A 1 218 ? 27.724 -8.770 105.851 1.00 35.18 218 GLU A CA 1
ATOM 1812 C C . GLU A 1 218 ? 27.290 -7.320 106.052 1.00 32.81 218 GLU A C 1
ATOM 1813 O O . GLU A 1 218 ? 26.098 -6.999 105.981 1.00 43.55 218 GLU A O 1
ATOM 1819 N N . ALA A 1 219 ? 28.246 -6.431 106.330 1.00 31.59 219 ALA A N 1
ATOM 1820 C CA . ALA A 1 219 ? 27.937 -5.005 106.416 1.00 35.67 219 ALA A CA 1
ATOM 1821 C C . ALA A 1 219 ? 27.398 -4.465 105.091 1.00 41.00 219 ALA A C 1
ATOM 1822 O O . ALA A 1 219 ? 26.435 -3.685 105.077 1.00 33.06 219 ALA A O 1
ATOM 1824 N N . VAL A 1 220 ? 28.015 -4.852 103.965 1.00 39.43 220 VAL A N 1
ATOM 1825 C CA . VAL A 1 220 ? 27.523 -4.397 102.663 1.00 27.75 220 VAL A CA 1
ATOM 1826 C C . VAL A 1 220 ? 26.072 -4.819 102.479 1.00 28.26 220 VAL A C 1
ATOM 1827 O O . VAL A 1 220 ? 25.225 -4.030 102.041 1.00 26.70 220 VAL A O 1
ATOM 1831 N N . ARG A 1 221 ? 25.748 -6.053 102.852 1.00 33.82 221 ARG A N 1
ATOM 1832 C CA . ARG A 1 221 ? 24.360 -6.492 102.747 1.00 41.46 221 ARG A CA 1
ATOM 1833 C C . ARG A 1 221 ? 23.458 -5.734 103.718 1.00 38.90 221 ARG A C 1
ATOM 1834 O O . ARG A 1 221 ? 22.366 -5.293 103.341 1.00 39.46 221 ARG A O 1
ATOM 1842 N N . PHE A 1 222 ? 23.895 -5.582 104.975 1.00 39.60 222 PHE A N 1
ATOM 1843 C CA . PHE A 1 222 ? 23.131 -4.805 105.954 1.00 33.66 222 PHE A CA 1
ATOM 1844 C C . PHE A 1 222 ? 22.799 -3.422 105.422 1.00 31.28 222 PHE A C 1
ATOM 1845 O O . PHE A 1 222 ? 21.638 -2.997 105.426 1.00 37.17 222 PHE A O 1
ATOM 1853 N N . ILE A 1 223 ? 23.818 -2.701 104.957 1.00 32.74 223 ILE A N 1
ATOM 1854 C CA . ILE A 1 223 ? 23.612 -1.356 104.417 1.00 34.19 223 ILE A CA 1
ATOM 1855 C C . ILE A 1 223 ? 22.674 -1.387 103.214 1.00 29.75 223 ILE A C 1
ATOM 1856 O O . ILE A 1 223 ? 21.733 -0.594 103.121 1.00 28.25 223 ILE A O 1
ATOM 1861 N N . SER A 1 224 ? 22.925 -2.298 102.268 1.00 34.95 224 SER A N 1
ATOM 1862 C CA . SER A 1 224 ? 22.156 -2.305 101.021 1.00 36.23 224 SER A CA 1
ATOM 1863 C C . SER A 1 224 ? 20.666 -2.477 101.277 1.00 36.06 224 SER A C 1
ATOM 1864 O O . SER A 1 224 ? 19.843 -1.886 100.573 1.00 36.55 224 SER A O 1
ATOM 1867 N N . LYS A 1 225 ? 20.292 -3.284 102.278 1.00 41.70 225 LYS A N 1
ATOM 1868 C CA . LYS A 1 225 ? 18.868 -3.456 102.570 1.00 37.86 225 LYS A CA 1
ATOM 1869 C C . LYS A 1 225 ? 18.253 -2.259 103.261 1.00 38.98 225 LYS A C 1
ATOM 1870 O O . LYS A 1 225 ? 17.057 -2.294 103.542 1.00 47.29 225 LYS A O 1
ATOM 1876 N N . ARG A 1 226 ? 19.016 -1.212 103.565 1.00 38.46 226 ARG A N 1
ATOM 1877 C CA . ARG A 1 226 ? 18.459 -0.074 104.282 1.00 41.21 226 ARG A CA 1
ATOM 1878 C C . ARG A 1 226 ? 18.672 1.226 103.523 1.00 47.52 226 ARG A C 1
ATOM 1879 O O . ARG A 1 226 ? 18.642 2.299 104.127 1.00 41.78 226 ARG A O 1
ATOM 1887 N N . GLN A 1 227 ? 18.875 1.155 102.209 1.00 41.23 227 GLN A N 1
ATOM 1888 C CA . GLN A 1 227 ? 19.044 2.363 101.418 1.00 36.44 227 GLN A CA 1
ATOM 1889 C C . GLN A 1 227 ? 18.637 2.064 99.983 1.00 37.57 227 GLN A C 1
ATOM 1890 O O . GLN A 1 227 ? 18.473 0.908 99.585 1.00 32.83 227 GLN A O 1
ATOM 1896 N N . SER A 1 228 ? 18.433 3.122 99.212 1.00 43.66 228 SER A N 1
ATOM 1897 C CA . SER A 1 228 ? 17.932 2.920 97.865 1.00 41.50 228 SER A CA 1
ATOM 1898 C C . SER A 1 228 ? 19.014 2.434 96.915 1.00 40.47 228 SER A C 1
ATOM 1899 O O . SER A 1 228 ? 18.687 1.824 95.894 1.00 41.51 228 SER A O 1
ATOM 1902 N N . PHE A 1 229 ? 20.286 2.650 97.243 1.00 34.67 229 PHE A N 1
ATOM 1903 C CA . PHE A 1 229 ? 21.394 2.302 96.354 1.00 31.27 229 PHE A CA 1
ATOM 1904 C C . PHE A 1 229 ? 21.897 0.902 96.702 1.00 36.50 229 PHE A C 1
ATOM 1905 O O . PHE A 1 229 ? 22.545 0.712 97.738 1.00 28.56 229 PHE A O 1
ATOM 1913 N N . ASN A 1 230 ? 21.614 -0.075 95.835 1.00 31.52 230 ASN A N 1
ATOM 1914 C CA . ASN A 1 230 ? 21.992 -1.464 96.090 1.00 33.46 230 ASN A CA 1
ATOM 1915 C C . ASN A 1 230 ? 23.461 -1.697 95.737 1.00 30.24 230 ASN A C 1
ATOM 1916 O O . ASN A 1 230 ? 23.847 -1.594 94.567 1.00 32.18 230 ASN A O 1
ATOM 1921 N N . LEU A 1 231 ? 24.281 -2.047 96.741 1.00 29.30 231 LEU A N 1
ATOM 1922 C CA . LEU A 1 231 ? 25.711 -2.243 96.503 1.00 34.34 231 LEU A CA 1
ATOM 1923 C C . LEU A 1 231 ? 26.079 -3.679 96.151 1.00 27.90 231 LEU A C 1
ATOM 1924 O O . LEU A 1 231 ? 27.160 -3.906 95.591 1.00 24.93 231 LEU A O 1
ATOM 1929 N N . GLU A 1 232 ? 25.217 -4.640 96.473 1.00 32.05 232 GLU A N 1
ATOM 1930 C CA . GLU A 1 232 ? 25.537 -6.046 96.243 1.00 37.44 232 GLU A CA 1
ATOM 1931 C C . GLU A 1 232 ? 25.875 -6.392 94.795 1.00 33.17 232 GLU A C 1
ATOM 1932 O O . GLU A 1 232 ? 26.800 -7.192 94.593 1.00 28.72 232 GLU A O 1
ATOM 1938 N N . PRO A 1 233 ? 25.184 -5.857 93.769 1.00 31.87 233 PRO A N 1
ATOM 1939 C CA . PRO A 1 233 ? 25.554 -6.221 92.381 1.00 29.38 233 PRO A CA 1
ATOM 1940 C C . PRO A 1 233 ? 26.966 -5.830 91.987 1.00 34.05 233 PRO A C 1
ATOM 1941 O O . PRO A 1 233 ? 27.476 -6.359 90.996 1.00 31.39 233 PRO A O 1
ATOM 1945 N N . MET A 1 234 ? 27.611 -4.908 92.702 1.00 36.22 234 MET A N 1
ATOM 1946 C CA . MET A 1 234 ? 29.006 -4.577 92.424 1.00 31.95 234 MET A CA 1
ATOM 1947 C C . MET A 1 234 ? 29.972 -5.260 93.385 1.00 32.41 234 MET A C 1
ATOM 1948 O O . MET A 1 234 ? 31.007 -5.760 92.948 1.00 24.50 234 MET A O 1
ATOM 1953 N N . ILE A 1 235 ? 29.658 -5.313 94.686 1.00 30.20 235 ILE A N 1
ATOM 1954 C CA . ILE A 1 235 ? 30.623 -5.861 95.638 1.00 27.88 235 ILE A CA 1
ATOM 1955 C C . ILE A 1 235 ? 30.654 -7.381 95.552 1.00 25.59 235 ILE A C 1
ATOM 1956 O O . ILE A 1 235 ? 31.717 -7.995 95.654 1.00 32.74 235 ILE A O 1
ATOM 1961 N N . GLY A 1 236 ? 29.502 -8.013 95.365 1.00 25.17 236 GLY A N 1
ATOM 1962 C CA . GLY A 1 236 ? 29.454 -9.449 95.263 1.00 26.65 236 GLY A CA 1
ATOM 1963 C C . GLY A 1 236 ? 30.407 -9.994 94.215 1.00 35.14 236 GLY A C 1
ATOM 1964 O O . GLY A 1 236 ? 31.288 -10.813 94.515 1.00 31.94 236 GLY A O 1
ATOM 1965 N N . PRO A 1 237 ? 30.263 -9.541 92.958 1.00 26.63 237 PRO A N 1
ATOM 1966 C CA . PRO A 1 237 ? 31.228 -9.974 91.936 1.00 24.72 237 PRO A CA 1
ATOM 1967 C C . PRO A 1 237 ? 32.644 -9.578 92.273 1.00 22.26 237 PRO A C 1
ATOM 1968 O O . PRO A 1 237 ? 33.570 -10.359 92.027 1.00 31.30 237 PRO A O 1
ATOM 1972 N N . ALA A 1 238 ? 32.843 -8.395 92.861 1.00 26.10 238 ALA A N 1
ATOM 1973 C CA . ALA A 1 238 ? 34.205 -7.964 93.176 1.00 30.46 238 ALA A CA 1
ATOM 1974 C C . ALA A 1 238 ? 34.862 -8.900 94.184 1.00 38.41 238 ALA A C 1
ATOM 1975 O O . ALA A 1 238 ? 36.026 -9.295 94.011 1.00 35.47 238 ALA A O 1
ATOM 1977 N N . PHE A 1 239 ? 34.130 -9.271 95.245 1.00 31.56 239 PHE A N 1
ATOM 1978 C CA . PHE A 1 239 ? 34.687 -10.176 96.251 1.00 25.70 239 PHE A CA 1
ATOM 1979 C C . PHE A 1 239 ? 34.903 -11.562 95.663 1.00 28.18 239 PHE A C 1
ATOM 1980 O O . PHE A 1 239 ? 35.880 -12.240 95.995 1.00 36.24 239 PHE A O 1
ATOM 1988 N N . ASN A 1 240 ? 34.001 -11.998 94.784 1.00 25.19 240 ASN A N 1
ATOM 1989 C CA . ASN A 1 240 ? 34.220 -13.254 94.086 1.00 34.48 240 ASN A CA 1
ATOM 1990 C C . ASN A 1 240 ? 35.550 -13.226 93.358 1.00 40.62 240 ASN A C 1
ATOM 1991 O O . ASN A 1 240 ? 36.354 -14.160 93.464 1.00 39.82 240 ASN A O 1
ATOM 1996 N N . PHE A 1 241 ? 35.802 -12.146 92.612 1.00 32.52 241 PHE A N 1
ATOM 1997 C CA . PHE A 1 241 ? 37.074 -12.028 91.915 1.00 29.48 241 PHE A CA 1
ATOM 1998 C C . PHE A 1 241 ? 38.250 -12.042 92.889 1.00 36.46 241 PHE A C 1
ATOM 1999 O O . PHE A 1 241 ? 39.292 -12.652 92.606 1.00 30.32 241 PHE A O 1
ATOM 2007 N N . ILE A 1 242 ? 38.117 -11.346 94.024 1.00 35.48 242 ILE A N 1
ATOM 2008 C CA . ILE A 1 242 ? 39.200 -11.312 95.013 1.00 40.15 242 ILE A CA 1
ATOM 2009 C C . ILE A 1 242 ? 39.522 -12.719 95.500 1.00 38.70 242 ILE A C 1
ATOM 2010 O O . ILE A 1 242 ? 40.694 -13.105 95.604 1.00 39.49 242 ILE A O 1
ATOM 2015 N N . LYS A 1 243 ? 38.484 -13.515 95.787 1.00 41.20 243 LYS A N 1
ATOM 2016 C CA . LYS A 1 243 ? 38.693 -14.878 96.277 1.00 39.63 243 LYS A CA 1
ATOM 2017 C C . LYS A 1 243 ? 39.438 -15.741 95.260 1.00 46.97 243 LYS A C 1
ATOM 2018 O O . LYS A 1 243 ? 40.302 -16.543 95.633 1.00 45.14 243 LYS A O 1
ATOM 2024 N N . ASN A 1 244 ? 39.097 -15.615 93.970 1.00 49.00 244 ASN A N 1
ATOM 2025 C CA . ASN A 1 244 ? 39.804 -16.383 92.949 1.00 45.63 244 ASN A CA 1
ATOM 2026 C C . ASN A 1 244 ? 41.236 -15.896 92.799 1.00 47.21 244 ASN A C 1
ATOM 2027 O O . ASN A 1 244 ? 42.155 -16.694 92.585 1.00 50.02 244 ASN A O 1
ATOM 2032 N N . TYR A 1 245 ? 41.440 -14.586 92.910 1.00 43.10 245 TYR A N 1
ATOM 2033 C CA . TYR A 1 245 ? 42.784 -14.034 92.802 1.00 43.80 245 TYR A CA 1
ATOM 2034 C C . TYR A 1 245 ? 43.679 -14.579 93.905 1.00 54.03 245 TYR A C 1
ATOM 2035 O O . TYR A 1 245 ? 44.800 -15.028 93.643 1.00 58.45 245 TYR A O 1
ATOM 2044 N N . LEU A 1 246 ? 43.177 -14.584 95.146 1.00 54.01 246 LEU A N 1
ATOM 2045 C CA . LEU A 1 246 ? 43.971 -15.046 96.282 1.00 50.75 246 LEU A CA 1
ATOM 2046 C C . LEU A 1 246 ? 44.189 -16.555 96.256 1.00 54.34 246 LEU A C 1
ATOM 2047 O O . LEU A 1 246 ? 45.262 -17.033 96.636 1.00 61.31 246 LEU A O 1
ATOM 2052 N N . ARG A 1 247 ? 43.184 -17.324 95.832 1.00 58.05 247 ARG A N 1
ATOM 2053 C CA . ARG A 1 247 ? 43.301 -18.777 95.858 1.00 64.65 247 ARG A CA 1
ATOM 2054 C C . ARG A 1 247 ? 44.271 -19.317 94.811 1.00 77.67 247 ARG A C 1
ATOM 2055 O O . ARG A 1 247 ? 44.501 -20.530 94.783 1.00 80.17 247 ARG A O 1
ATOM 2063 N N . TYR A 1 248 ? 44.843 -18.462 93.961 1.00 87.95 248 TYR A N 1
ATOM 2064 C CA . TYR A 1 248 ? 45.817 -18.898 92.954 1.00 92.53 248 TYR A CA 1
ATOM 2065 C C . TYR A 1 248 ? 47.246 -18.560 93.383 1.00 95.20 248 TYR A C 1
ATOM 2066 O O . TYR A 1 248 ? 47.514 -17.476 93.910 1.00 92.32 248 TYR A O 1
#

GO terms:
  GO:0044168 host cell rough endoplasmic reticulum (C, EXP)
  GO:0008486 diphosphoinositol-polyphosphate diphosphatase activity (F, EXP)

Solvent-accessible surface area: 13831 Å² total; per-residue (Å²): 169,97,54,136,78,112,80,38,10,0,0,1,0,1,0,15,64,24,114,174,76,118,76,19,17,0,0,0,2,38,48,50,32,5,125,8,0,23,58,4,2,20,25,120,43,57,68,134,29,102,85,43,120,6,32,122,25,0,21,77,0,26,88,108,3,21,98,37,0,88,51,47,56,5,75,130,0,19,112,49,10,67,33,148,51,129,30,150,112,46,43,81,108,24,65,49,90,6,77,121,27,10,35,97,93,54,116,0,144,104,0,47,45,11,9,86,117,9,164,52,62,18,85,50,40,30,23,1,2,36,13,108,50,121,160,145,36,65,57,58,72,0,0,22,43,21,1,73,59,25,0,13,2,43,134,111,50,8,81,30,13,106,154,15,119,60,54,33,53,70,145,100,41,121,8,45,61,60,18,15,0,24,0,0,10,29,72,97,98,26,107,102,5,49,138,35,36,36,147,140,89,90,93,40,16,37,78,3,46,89,1,25,31,22,30,31,137,25,0,106,111,22,13,162,137,29,108,27,76,0,60,45,0,0,20,50,0,9,84,50,0,127,67,85,80,210,202